Protein AF-A0AB73QHM1-F1 (afdb_monomer_lite)

pLDDT: mean 88.48, std 9.61, range [41.91, 98.06]

Organism: Limosilactobacillus reuteri (NCBI:txid1598)

Foldseek 3Di:
DVCVVVLVVCLVPDDLVVLVVVLVVLLVQQAVCVQPDPDHPDPPLLPDPSNVSSVVSVVSSCVPPPPDQDALVVLVVLLVVLVVVLVVSCVPDVSSPRCSHSSNVSNVVSVVSNVVNDDDPDDPVVVVLVVLVVQLVVQCVPPVSVCCLCCPVLVLVVCVPPPCNVVSVVVSVVVSSVVSVVVVVVCCVPPVVPPVVVVVVVVVVVVVVD

Structure (mmCIF, N/CA/C/O backbone):
data_AF-A0AB73QHM1-F1
#
_entry.id   AF-A0AB73QHM1-F1
#
loop_
_atom_site.group_PDB
_atom_site.id
_atom_site.type_symbol
_atom_site.label_atom_id
_atom_site.label_alt_id
_atom_site.label_comp_id
_atom_site.label_asym_id
_atom_site.label_entity_id
_atom_site.label_seq_id
_atom_site.pdbx_PDB_ins_code
_atom_site.Cartn_x
_atom_site.Cartn_y
_atom_site.Cartn_z
_atom_site.occupancy
_atom_site.B_iso_or_equiv
_atom_site.auth_seq_id
_atom_site.auth_comp_id
_atom_site.auth_asym_id
_atom_site.auth_atom_id
_atom_site.pdbx_PDB_model_num
ATOM 1 N N . TYR A 1 1 ? -5.867 -16.405 3.028 1.00 60.16 1 TYR A N 1
ATOM 2 C CA . TYR A 1 1 ? -7.285 -16.801 3.175 1.00 60.16 1 TYR A CA 1
ATOM 3 C C . TYR A 1 1 ? -7.563 -17.627 4.426 1.00 60.16 1 TYR A C 1
ATOM 5 O O . TYR A 1 1 ? -8.543 -17.337 5.092 1.00 60.16 1 TYR A O 1
ATOM 13 N N . LEU A 1 2 ? -6.703 -18.582 4.799 1.00 84.38 2 LEU A N 1
ATOM 14 C CA . LEU A 1 2 ? -6.941 -19.488 5.937 1.00 84.38 2 LEU A CA 1
ATOM 15 C C . LEU A 1 2 ? -7.157 -18.785 7.291 1.00 84.38 2 LEU A C 1
ATOM 17 O O . LEU A 1 2 ? -8.017 -19.193 8.060 1.00 84.38 2 LEU A O 1
ATOM 21 N N . LEU A 1 3 ? -6.422 -17.702 7.566 1.00 88.50 3 LEU A N 1
ATOM 22 C CA . LEU A 1 3 ? -6.530 -16.968 8.836 1.00 88.50 3 LEU A CA 1
ATOM 23 C C . LEU A 1 3 ? -7.719 -15.994 8.893 1.00 88.50 3 LEU A C 1
ATOM 25 O O . LEU A 1 3 ? -8.130 -15.584 9.976 1.00 88.50 3 LEU A O 1
ATOM 29 N N . ILE A 1 4 ? -8.284 -15.617 7.742 1.00 90.94 4 ILE A N 1
ATOM 30 C CA . ILE A 1 4 ? -9.294 -14.550 7.644 1.00 90.94 4 ILE A CA 1
ATOM 31 C C . ILE A 1 4 ? -10.558 -14.859 8.469 1.00 90.94 4 ILE A C 1
ATOM 33 O O . ILE A 1 4 ? -11.014 -13.957 9.176 1.00 90.94 4 ILE A O 1
ATOM 37 N N . PRO A 1 5 ? -11.125 -16.086 8.452 1.00 92.62 5 PRO A N 1
ATOM 38 C CA . PRO A 1 5 ? -12.297 -16.412 9.265 1.00 92.62 5 PRO A CA 1
ATOM 39 C C . PRO A 1 5 ? -12.059 -16.190 10.763 1.00 92.62 5 PRO A C 1
ATOM 41 O O . PRO A 1 5 ? -12.883 -15.568 11.429 1.00 92.62 5 PRO A O 1
ATOM 44 N N . TYR A 1 6 ? -10.904 -16.618 11.277 1.00 93.31 6 TYR A N 1
ATOM 45 C CA . TYR A 1 6 ? -10.545 -16.474 12.690 1.00 93.31 6 TYR A CA 1
ATOM 46 C C . TYR A 1 6 ? -10.340 -15.010 13.080 1.00 93.31 6 TYR A C 1
ATOM 48 O O . TYR A 1 6 ? -10.885 -14.549 14.084 1.00 93.31 6 TYR A O 1
ATOM 56 N N . ILE A 1 7 ? -9.621 -14.252 12.246 1.00 94.56 7 ILE A N 1
ATOM 57 C CA . ILE A 1 7 ? -9.411 -12.817 12.462 1.00 94.56 7 ILE A CA 1
ATOM 58 C C . ILE A 1 7 ? -10.760 -12.082 12.477 1.00 94.56 7 ILE A C 1
ATOM 60 O O . ILE A 1 7 ? -10.999 -11.241 13.342 1.00 94.56 7 ILE A O 1
ATOM 64 N N . ASN A 1 8 ? -11.684 -12.435 11.580 1.00 95.38 8 ASN A N 1
ATOM 65 C CA . ASN A 1 8 ? -13.016 -11.831 11.533 1.00 95.38 8 ASN A CA 1
ATOM 66 C C . ASN A 1 8 ? -13.858 -12.124 12.778 1.00 95.38 8 ASN A C 1
ATOM 68 O O . ASN A 1 8 ? -14.601 -11.245 13.221 1.00 95.38 8 ASN A O 1
ATOM 72 N N . THR A 1 9 ? -13.732 -13.314 13.366 1.00 94.44 9 THR A N 1
ATOM 73 C CA . THR A 1 9 ? -14.376 -13.634 14.647 1.00 94.44 9 THR A CA 1
ATOM 74 C C . THR A 1 9 ? -13.876 -12.706 15.753 1.00 94.44 9 THR A C 1
ATOM 76 O O . THR A 1 9 ? -14.687 -12.097 16.453 1.00 94.44 9 THR A O 1
ATOM 79 N N . VAL A 1 10 ? -12.556 -12.503 15.853 1.00 94.38 10 VAL A N 1
ATOM 80 C CA . VAL A 1 10 ? -11.957 -11.576 16.830 1.00 94.38 10 VAL A CA 1
ATOM 81 C C . VAL A 1 10 ? -12.425 -10.142 16.582 1.00 94.38 10 VAL A C 1
ATOM 83 O O . VAL A 1 10 ? -12.922 -9.489 17.499 1.00 94.38 10 VAL A O 1
ATOM 86 N N . ILE A 1 11 ? -12.346 -9.662 15.336 1.00 95.31 11 ILE A N 1
ATOM 87 C CA . ILE A 1 11 ? -12.786 -8.313 14.943 1.00 95.31 11 ILE A CA 1
ATOM 88 C C . ILE A 1 11 ? -14.250 -8.075 15.308 1.00 95.31 11 ILE A C 1
ATOM 90 O O . ILE A 1 11 ? -14.608 -6.956 15.677 1.00 95.31 11 ILE A O 1
ATOM 94 N N . ARG A 1 12 ? -15.118 -9.087 15.203 1.00 94.00 12 ARG A N 1
ATOM 95 C CA . ARG A 1 12 ? -16.546 -8.946 15.507 1.00 94.00 12 ARG A CA 1
ATOM 96 C C . ARG A 1 12 ? -16.774 -8.651 16.989 1.00 94.00 12 ARG A C 1
ATOM 98 O O . ARG A 1 12 ? -17.489 -7.699 17.296 1.00 94.00 12 ARG A O 1
ATOM 105 N N . VAL A 1 13 ? -16.127 -9.415 17.868 1.00 95.44 13 VAL A N 1
ATOM 106 C CA . VAL A 1 13 ? -16.379 -9.407 19.320 1.00 95.44 13 VAL A CA 1
ATOM 107 C C . VAL A 1 13 ? -15.539 -8.362 20.066 1.00 95.44 13 VAL A C 1
ATOM 109 O O . VAL A 1 13 ? -15.962 -7.854 21.101 1.00 95.44 13 VAL A O 1
ATOM 112 N N . ILE A 1 14 ? -14.363 -7.993 19.549 1.00 96.12 14 ILE A N 1
ATOM 113 C CA . ILE A 1 14 ? -13.455 -7.070 20.239 1.00 96.12 14 ILE A CA 1
ATOM 114 C C . ILE A 1 14 ? -14.071 -5.667 20.420 1.00 96.12 14 ILE A C 1
ATOM 116 O O . ILE A 1 14 ? -14.639 -5.069 19.494 1.00 96.12 14 ILE A O 1
ATOM 120 N N . SER A 1 15 ? -13.924 -5.121 21.631 1.00 96.06 15 SER A N 1
ATOM 121 C CA . SER A 1 15 ? -14.340 -3.756 21.966 1.00 96.06 15 SER A CA 1
ATOM 122 C C . SER A 1 15 ? -13.414 -2.718 21.323 1.00 96.06 15 SER A C 1
ATOM 124 O O . SER A 1 15 ? -12.234 -2.983 21.092 1.00 96.06 15 SER A O 1
ATOM 126 N N . LYS A 1 16 ? -13.914 -1.497 21.081 1.00 94.75 16 LYS A N 1
ATOM 127 C CA . LYS A 1 16 ? -13.120 -0.414 20.467 1.00 94.75 16 LYS A CA 1
ATOM 128 C C . LYS A 1 16 ? -11.814 -0.140 21.224 1.00 94.75 16 LYS A C 1
ATOM 130 O O . LYS A 1 16 ? -10.760 -0.066 20.603 1.00 94.75 16 LYS A O 1
ATOM 135 N N . LYS A 1 17 ? -11.876 -0.045 22.560 1.00 95.88 17 LYS A N 1
ATOM 136 C CA . LYS A 1 17 ? -10.703 0.215 23.416 1.00 95.88 17 LYS A CA 1
ATOM 137 C C . LYS A 1 17 ? -9.660 -0.904 23.313 1.00 95.88 17 LYS A C 1
ATOM 139 O O . LYS A 1 17 ? -8.475 -0.619 23.186 1.00 95.88 17 LYS A O 1
ATOM 144 N N . ASN A 1 18 ? -10.088 -2.168 23.336 1.00 96.69 18 ASN A N 1
ATOM 145 C CA . ASN A 1 18 ? -9.165 -3.302 23.233 1.00 96.69 18 ASN A CA 1
ATOM 146 C C . ASN A 1 18 ? -8.578 -3.427 21.824 1.00 96.69 18 ASN A C 1
ATOM 148 O O . ASN A 1 18 ? -7.399 -3.733 21.687 1.00 96.69 18 ASN A O 1
ATOM 152 N N . TYR A 1 19 ? -9.359 -3.111 20.788 1.00 97.25 19 TYR A N 1
ATOM 153 C CA . TYR A 1 19 ? -8.858 -3.045 19.418 1.00 97.25 19 TYR A CA 1
ATOM 154 C C . TYR A 1 19 ? -7.774 -1.963 19.294 1.00 97.25 19 TYR A C 1
ATOM 156 O O . TYR A 1 19 ? -6.688 -2.236 18.797 1.00 97.25 19 TYR A O 1
ATOM 164 N N . GLN A 1 20 ? -8.007 -0.756 19.815 1.00 96.44 20 GLN A N 1
ATOM 165 C CA . GLN A 1 20 ? -6.993 0.306 19.802 1.00 96.44 20 GLN A CA 1
ATOM 166 C C . GLN A 1 20 ? -5.695 -0.127 20.494 1.00 96.44 20 GLN A C 1
ATOM 168 O O . GLN A 1 20 ? -4.624 0.085 19.937 1.00 96.44 20 GLN A O 1
ATOM 173 N N . LYS A 1 21 ? -5.777 -0.794 21.655 1.00 97.12 21 LYS A N 1
ATOM 174 C CA . LYS A 1 21 ? -4.595 -1.358 22.331 1.00 97.12 21 LYS A CA 1
ATOM 175 C C . LYS A 1 21 ? -3.865 -2.378 21.455 1.00 97.12 21 LYS A C 1
ATOM 177 O O . LYS A 1 21 ? -2.650 -2.288 21.324 1.00 97.12 21 LYS A O 1
ATOM 182 N N . LEU A 1 22 ? -4.597 -3.301 20.828 1.00 96.88 22 LEU A N 1
ATOM 183 C CA . LEU A 1 22 ? -4.030 -4.283 19.901 1.00 96.88 22 LEU A CA 1
ATOM 184 C C . LEU A 1 22 ? -3.288 -3.601 18.742 1.00 96.88 22 LEU A C 1
ATOM 186 O O . LEU A 1 22 ? -2.164 -3.984 18.433 1.00 96.88 22 LEU A O 1
ATOM 190 N N . LEU A 1 23 ? -3.887 -2.574 18.129 1.00 97.19 23 LEU A N 1
ATOM 191 C CA . LEU A 1 23 ? -3.251 -1.823 17.046 1.00 97.19 23 LEU A CA 1
ATOM 192 C C . LEU A 1 23 ? -2.028 -1.045 17.516 1.00 97.19 23 LEU A C 1
ATOM 194 O O . LEU A 1 23 ? -1.032 -1.049 16.812 1.00 97.19 23 LEU A O 1
ATOM 198 N N . ILE A 1 24 ? -2.075 -0.406 18.686 1.00 97.06 24 ILE A N 1
ATOM 199 C CA . ILE A 1 24 ? -0.921 0.316 19.239 1.00 97.06 24 ILE A CA 1
ATOM 200 C C . ILE A 1 24 ? 0.252 -0.645 19.438 1.00 97.06 24 ILE A C 1
ATOM 202 O O . ILE A 1 24 ? 1.360 -0.344 19.004 1.00 97.06 24 ILE A O 1
ATOM 206 N N . ILE A 1 25 ? 0.002 -1.817 20.029 1.00 96.00 25 ILE A N 1
ATOM 207 C CA . ILE A 1 25 ? 1.025 -2.852 20.225 1.00 96.00 25 ILE A CA 1
ATOM 208 C C . ILE A 1 25 ? 1.574 -3.315 18.869 1.00 96.00 25 ILE A C 1
ATOM 210 O O . ILE A 1 25 ? 2.786 -3.331 18.671 1.00 96.00 25 ILE A O 1
ATOM 214 N N . ALA A 1 26 ? 0.698 -3.639 17.914 1.00 95.19 26 ALA A N 1
ATOM 215 C CA . ALA A 1 26 ? 1.114 -4.098 16.592 1.00 95.19 26 ALA A CA 1
ATOM 216 C C . ALA A 1 26 ? 1.919 -3.031 15.829 1.00 95.19 26 ALA A C 1
ATOM 218 O O . ALA A 1 26 ? 2.977 -3.330 15.285 1.00 95.19 26 ALA A O 1
ATOM 219 N N . ILE A 1 27 ? 1.457 -1.779 15.824 1.00 96.06 27 ILE A N 1
ATOM 220 C CA . ILE A 1 27 ? 2.136 -0.662 15.159 1.00 96.06 27 ILE A CA 1
ATOM 221 C C . ILE A 1 27 ? 3.502 -0.408 15.797 1.00 96.06 27 ILE A C 1
ATOM 223 O O . ILE A 1 27 ? 4.484 -0.198 15.087 1.00 96.06 27 ILE A O 1
ATOM 227 N N . PHE A 1 28 ? 3.583 -0.475 17.125 1.00 94.50 28 PHE A N 1
ATOM 228 C CA . PHE A 1 28 ? 4.839 -0.298 17.837 1.00 94.50 28 PHE A CA 1
ATOM 229 C C . PHE A 1 28 ? 5.868 -1.363 17.444 1.00 94.50 28 PHE A C 1
ATOM 231 O O . PHE A 1 28 ? 6.939 -1.020 16.952 1.00 94.50 28 PHE A O 1
ATOM 238 N N . PHE A 1 29 ? 5.535 -2.647 17.591 1.00 92.56 29 PHE A N 1
ATOM 239 C CA . PHE A 1 29 ? 6.493 -3.730 17.355 1.00 92.56 29 PHE A CA 1
ATOM 240 C C . PHE A 1 29 ? 6.784 -4.002 15.880 1.00 92.56 29 PHE A C 1
ATOM 242 O O . PHE A 1 29 ? 7.892 -4.424 15.562 1.00 92.56 29 PHE A O 1
ATOM 249 N N . PHE A 1 30 ? 5.823 -3.792 14.979 1.00 92.44 30 PHE A N 1
ATOM 250 C CA . PHE A 1 30 ? 5.980 -4.162 13.570 1.00 92.44 30 PHE A CA 1
ATOM 251 C C . PHE A 1 30 ? 6.234 -2.985 12.635 1.00 92.44 30 PHE A C 1
ATOM 253 O O . PHE A 1 30 ? 6.576 -3.240 11.488 1.00 92.44 30 PHE A O 1
ATOM 260 N N . TYR A 1 31 ? 6.117 -1.733 13.097 1.00 93.56 31 TYR A N 1
ATOM 261 C CA . TYR A 1 31 ? 6.420 -0.566 12.261 1.00 93.56 31 TYR A CA 1
ATOM 262 C C . TYR A 1 31 ? 7.339 0.452 12.928 1.00 93.56 31 TYR A C 1
ATOM 264 O O . TYR A 1 31 ? 8.361 0.809 12.355 1.00 93.56 31 TYR A O 1
ATOM 272 N N . ILE A 1 32 ? 7.040 0.903 14.149 1.00 92.81 32 ILE A N 1
ATOM 273 C CA . ILE A 1 32 ? 7.898 1.885 14.835 1.00 92.81 32 ILE A CA 1
ATOM 274 C C . ILE A 1 32 ? 9.259 1.261 15.149 1.00 92.81 32 ILE A C 1
ATOM 276 O O . ILE A 1 32 ? 10.290 1.838 14.810 1.00 92.81 32 ILE A O 1
ATOM 280 N N . TRP A 1 33 ? 9.267 0.063 15.738 1.00 91.19 33 TRP A N 1
ATOM 281 C CA . TRP A 1 33 ? 10.501 -0.621 16.108 1.00 91.19 33 TRP A CA 1
ATOM 282 C C . TRP A 1 33 ? 11.406 -0.890 14.890 1.00 91.19 33 TRP A C 1
ATOM 284 O O . TRP A 1 33 ? 12.545 -0.430 14.906 1.00 91.19 33 TRP A O 1
ATOM 294 N N . PRO A 1 34 ? 10.931 -1.503 13.783 1.00 89.56 34 PRO A N 1
ATOM 295 C CA . PRO A 1 34 ? 11.774 -1.728 12.607 1.00 89.56 34 PRO A CA 1
ATOM 296 C C . PRO A 1 34 ? 12.193 -0.450 11.865 1.00 89.56 34 PRO A C 1
ATOM 298 O O . PRO A 1 34 ? 13.166 -0.489 11.120 1.00 89.56 34 PRO A O 1
ATOM 301 N N . THR A 1 35 ? 11.483 0.674 12.044 1.00 90.44 35 THR A N 1
ATOM 302 C CA . THR A 1 35 ? 11.862 1.947 11.400 1.00 90.44 35 THR A CA 1
ATOM 303 C C . THR A 1 35 ? 13.092 2.571 12.054 1.00 90.44 35 THR A C 1
ATOM 305 O O . THR A 1 35 ? 13.956 3.093 11.355 1.00 90.44 35 THR A O 1
ATOM 308 N N . PHE A 1 36 ? 13.155 2.570 13.388 1.00 88.75 36 PHE A N 1
ATOM 309 C CA . PHE A 1 36 ? 14.170 3.327 14.132 1.00 88.75 36 PHE A CA 1
ATOM 310 C C . PHE A 1 36 ? 15.296 2.463 14.702 1.00 88.75 36 PHE A C 1
ATOM 312 O O . PHE A 1 36 ? 16.345 2.998 15.056 1.00 88.75 36 PHE A O 1
ATOM 319 N N . TYR A 1 37 ? 15.099 1.146 14.796 1.00 83.25 37 TYR A N 1
ATOM 320 C CA . TYR A 1 37 ? 16.065 0.225 15.387 1.00 83.25 37 TYR A CA 1
ATOM 321 C C . TYR A 1 37 ? 16.567 -0.787 14.356 1.00 83.25 37 TYR A C 1
ATOM 323 O O . TYR A 1 37 ? 15.819 -1.285 13.519 1.00 83.25 37 TYR A O 1
ATOM 331 N N . THR A 1 38 ? 17.855 -1.121 14.441 1.00 68.44 38 THR A N 1
ATOM 332 C CA . THR A 1 38 ? 18.534 -2.043 13.515 1.00 68.44 38 THR A CA 1
ATOM 333 C C . THR A 1 38 ? 18.155 -3.509 13.736 1.00 68.44 38 THR A C 1
ATOM 335 O O . THR A 1 38 ? 18.272 -4.321 12.821 1.00 68.44 38 THR A O 1
ATOM 338 N N . SER A 1 39 ? 17.659 -3.865 14.925 1.00 67.44 39 SER A N 1
ATOM 339 C CA . SER A 1 39 ? 17.123 -5.193 15.226 1.00 67.44 39 SER A CA 1
ATOM 340 C C . SER A 1 39 ? 15.653 -5.281 14.817 1.00 67.44 39 SER A C 1
ATOM 342 O O . SER A 1 39 ? 14.738 -4.980 15.585 1.00 67.44 39 SER A O 1
ATOM 344 N N . THR A 1 40 ? 15.410 -5.702 13.578 1.00 70.75 40 THR A N 1
ATOM 345 C CA . THR A 1 40 ? 14.046 -5.858 13.070 1.00 70.75 40 THR A CA 1
ATOM 346 C C . THR A 1 40 ? 13.353 -7.052 13.719 1.00 70.75 40 THR A C 1
ATOM 348 O O . THR A 1 40 ? 13.891 -8.158 13.742 1.00 70.75 40 THR A O 1
ATOM 351 N N . THR A 1 41 ? 12.111 -6.856 14.149 1.00 70.06 41 THR A N 1
ATOM 352 C CA . THR A 1 41 ? 11.222 -7.895 14.698 1.00 70.06 41 THR A CA 1
ATOM 353 C C . THR A 1 41 ? 10.956 -9.030 13.702 1.00 70.06 41 THR A C 1
ATOM 355 O O . THR A 1 41 ? 10.638 -10.154 14.083 1.00 70.06 41 THR A O 1
ATOM 358 N N . SER A 1 42 ? 11.068 -8.743 12.404 1.00 73.00 42 SER A N 1
ATOM 359 C CA . SER A 1 42 ? 11.000 -9.713 11.311 1.00 73.00 42 SER A CA 1
ATOM 360 C C . SER A 1 42 ? 11.937 -9.251 10.199 1.00 73.00 42 SER A C 1
ATOM 362 O O . SER A 1 42 ? 11.813 -8.125 9.719 1.00 73.00 42 SER A O 1
ATOM 364 N N . ASN A 1 43 ? 12.888 -10.104 9.812 1.00 80.31 43 ASN A N 1
ATOM 365 C CA . ASN A 1 43 ? 13.883 -9.789 8.784 1.00 80.31 43 ASN A CA 1
ATOM 366 C C . ASN A 1 43 ? 13.343 -10.093 7.375 1.00 80.31 43 ASN A C 1
ATOM 368 O O . ASN A 1 43 ? 13.902 -10.895 6.632 1.00 80.31 43 ASN A O 1
ATOM 372 N N . ASP A 1 44 ? 12.184 -9.522 7.055 1.00 87.25 44 ASP A N 1
ATOM 373 C CA . ASP A 1 44 ? 11.467 -9.740 5.797 1.00 87.25 44 ASP A CA 1
ATOM 374 C C . ASP A 1 44 ? 11.082 -8.427 5.104 1.00 87.25 44 ASP A C 1
ATOM 376 O O . ASP A 1 44 ? 10.271 -8.452 4.186 1.00 87.25 44 ASP A O 1
ATOM 380 N N . ALA A 1 45 ? 11.595 -7.280 5.570 1.00 87.00 45 ALA A N 1
ATOM 381 C CA . ALA A 1 45 ? 11.253 -5.936 5.084 1.00 87.00 45 ALA A CA 1
ATOM 382 C C . ALA A 1 45 ? 9.734 -5.631 5.025 1.00 87.00 45 ALA A C 1
ATOM 384 O O . ALA A 1 45 ? 9.302 -4.722 4.312 1.00 87.00 45 ALA A O 1
ATOM 385 N N . GLY A 1 46 ? 8.909 -6.373 5.773 1.00 87.88 46 GLY A N 1
ATOM 386 C CA . GLY A 1 46 ? 7.452 -6.275 5.759 1.00 87.88 46 GLY A CA 1
ATOM 387 C C . GLY A 1 46 ? 6.755 -7.091 4.661 1.00 87.88 46 GLY A C 1
ATOM 388 O O . GLY A 1 46 ? 5.566 -6.885 4.429 1.00 87.88 46 GLY A O 1
ATOM 389 N N . TYR A 1 47 ? 7.432 -8.025 3.991 1.00 86.94 47 TYR A N 1
ATOM 390 C CA . TYR A 1 47 ? 6.800 -8.916 3.005 1.00 86.94 47 TYR A CA 1
ATOM 391 C C . TYR A 1 47 ? 6.027 -10.090 3.630 1.00 86.94 47 TYR A C 1
ATOM 393 O O . TYR A 1 47 ? 5.278 -10.778 2.933 1.00 86.94 47 TYR A O 1
ATOM 401 N N . GLY A 1 48 ? 6.194 -10.353 4.927 1.00 89.50 48 GLY A N 1
ATOM 402 C CA . GLY A 1 48 ? 5.611 -11.517 5.580 1.00 89.50 48 GLY A CA 1
ATOM 403 C C . GLY A 1 48 ? 4.139 -11.390 5.955 1.00 89.50 48 GLY A C 1
ATOM 404 O O . GLY A 1 48 ? 3.507 -10.330 5.936 1.00 89.50 4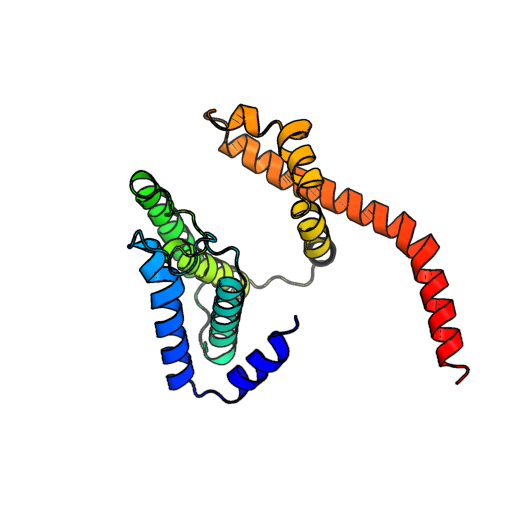8 GLY A O 1
ATOM 405 N N . ILE A 1 49 ? 3.592 -12.530 6.380 1.00 90.00 49 ILE A N 1
ATOM 406 C CA . ILE A 1 49 ? 2.189 -12.685 6.785 1.00 90.00 49 ILE A CA 1
ATOM 407 C C . ILE A 1 49 ? 1.783 -11.737 7.918 1.00 90.00 49 ILE A C 1
ATOM 409 O O . ILE A 1 49 ? 0.634 -11.303 7.968 1.00 90.00 49 ILE A O 1
ATOM 413 N N . VAL A 1 50 ? 2.718 -11.386 8.804 1.00 91.12 50 VAL A N 1
ATOM 414 C CA . VAL A 1 50 ? 2.462 -10.488 9.934 1.00 91.12 50 VAL A CA 1
ATOM 415 C C . VAL A 1 50 ? 2.036 -9.109 9.437 1.00 91.12 50 VAL A C 1
ATOM 417 O O . VAL A 1 50 ? 1.007 -8.603 9.883 1.00 91.12 50 VAL A O 1
ATOM 420 N N . ASN A 1 51 ? 2.743 -8.548 8.449 1.00 92.38 51 ASN A N 1
ATOM 421 C CA . ASN A 1 51 ? 2.385 -7.261 7.856 1.00 92.38 51 ASN A CA 1
ATOM 422 C C . ASN A 1 51 ? 0.991 -7.320 7.212 1.00 92.38 51 ASN A C 1
ATOM 424 O O . ASN A 1 51 ? 0.160 -6.448 7.451 1.00 92.38 51 ASN A O 1
ATOM 428 N N . PHE A 1 52 ? 0.671 -8.394 6.481 1.00 91.88 52 PHE A N 1
ATOM 429 C CA . PHE A 1 52 ? -0.669 -8.576 5.906 1.00 91.88 52 PHE A CA 1
ATOM 430 C C . PHE A 1 52 ? -1.775 -8.648 6.968 1.00 91.88 52 PHE A C 1
ATOM 432 O O . PHE A 1 52 ? -2.851 -8.079 6.771 1.00 91.88 52 PHE A O 1
ATOM 439 N N . VAL A 1 53 ? -1.527 -9.313 8.101 1.00 94.31 53 VAL A N 1
ATOM 440 C CA . VAL A 1 53 ? -2.472 -9.348 9.228 1.00 94.31 53 VAL A CA 1
ATOM 441 C C . VAL A 1 53 ? -2.627 -7.957 9.848 1.00 94.31 53 VAL A C 1
ATOM 443 O O . VAL A 1 53 ? -3.757 -7.528 10.079 1.00 94.31 53 VAL A O 1
ATOM 446 N N . CYS A 1 54 ? -1.533 -7.222 10.065 1.00 95.06 54 CYS A N 1
ATOM 447 C CA . CYS A 1 54 ? -1.572 -5.848 10.569 1.00 95.06 54 CYS A CA 1
ATOM 448 C C . CYS A 1 54 ? -2.367 -4.920 9.643 1.00 95.06 54 CYS A C 1
ATOM 450 O O . CYS A 1 54 ? -3.288 -4.246 10.105 1.00 95.06 54 CYS A O 1
ATOM 452 N N . LEU A 1 55 ? -2.085 -4.938 8.338 1.00 95.12 55 LEU A N 1
ATOM 453 C CA . LEU A 1 55 ? -2.807 -4.150 7.336 1.00 95.12 55 LEU A CA 1
ATOM 454 C C . LEU A 1 55 ? -4.301 -4.492 7.314 1.00 95.12 55 LEU A C 1
ATOM 456 O O . LEU A 1 55 ? -5.143 -3.592 7.278 1.00 95.12 55 LEU A O 1
ATOM 460 N N . TYR A 1 56 ? -4.647 -5.780 7.409 1.00 95.31 56 TYR A N 1
ATOM 461 C CA . TYR A 1 56 ? -6.040 -6.215 7.494 1.00 95.31 56 TYR A CA 1
ATOM 462 C C . TYR A 1 56 ? -6.734 -5.678 8.753 1.00 95.31 56 TYR A C 1
ATOM 464 O O . TYR A 1 56 ? -7.852 -5.166 8.675 1.00 95.31 56 TYR A O 1
ATOM 472 N N . LEU A 1 57 ? -6.069 -5.745 9.911 1.00 96.31 57 LEU A N 1
ATOM 473 C CA . LEU A 1 57 ? -6.590 -5.211 11.170 1.00 96.31 57 LEU A CA 1
ATOM 474 C C . LEU A 1 57 ? -6.756 -3.687 11.123 1.00 96.31 57 LEU A C 1
ATOM 476 O O . LEU A 1 57 ? -7.751 -3.182 11.642 1.00 96.31 57 LEU A O 1
ATOM 480 N N . ILE A 1 58 ? -5.832 -2.955 10.502 1.00 96.69 58 ILE A N 1
ATOM 481 C CA . ILE A 1 58 ? -5.931 -1.499 10.332 1.00 96.69 58 ILE A CA 1
ATOM 482 C C . ILE A 1 58 ? -7.127 -1.157 9.438 1.00 96.69 58 ILE A C 1
ATOM 484 O O . ILE A 1 58 ? -8.005 -0.401 9.854 1.00 96.69 58 ILE A O 1
ATOM 488 N N . GLY A 1 59 ? -7.228 -1.769 8.255 1.00 95.19 59 GLY A N 1
ATOM 489 C CA . GLY A 1 59 ? -8.345 -1.536 7.335 1.00 95.19 59 GLY A CA 1
ATOM 490 C C . GLY A 1 59 ? -9.705 -1.897 7.943 1.00 95.19 59 GLY A C 1
ATOM 491 O O . GLY A 1 59 ? -10.679 -1.155 7.799 1.00 95.19 59 GLY A O 1
ATOM 492 N N . ALA A 1 60 ? -9.781 -3.001 8.690 1.00 95.00 60 ALA A N 1
ATOM 493 C CA . ALA A 1 60 ? -11.000 -3.394 9.389 1.00 95.00 60 ALA A CA 1
ATOM 494 C C . ALA A 1 60 ? -11.370 -2.433 10.531 1.00 95.00 60 ALA A C 1
ATOM 496 O O . ALA A 1 60 ? -12.554 -2.159 10.731 1.00 95.00 60 ALA A O 1
ATOM 497 N N . TYR A 1 61 ? -10.387 -1.887 11.254 1.00 95.56 61 TYR A N 1
ATOM 498 C CA . TYR A 1 61 ? -10.622 -0.878 12.287 1.00 95.56 61 TYR A CA 1
ATOM 499 C C . TYR A 1 61 ? -11.178 0.418 11.693 1.00 95.56 61 TYR A C 1
ATOM 501 O O . TYR A 1 61 ? -12.181 0.931 12.195 1.00 95.56 61 TYR A O 1
ATOM 509 N N . ILE A 1 62 ? -10.565 0.898 10.606 1.00 93.81 62 ILE A N 1
ATOM 510 C CA . ILE A 1 62 ? -11.026 2.056 9.832 1.00 93.81 62 ILE A CA 1
ATOM 511 C C . ILE A 1 62 ? -12.492 1.842 9.438 1.00 93.81 62 ILE A C 1
ATOM 513 O O . ILE A 1 62 ? -13.365 2.597 9.857 1.00 93.81 62 ILE A O 1
ATOM 517 N N . ARG A 1 63 ? -12.802 0.724 8.770 1.00 91.88 63 ARG A N 1
ATOM 518 C CA . ARG A 1 63 ? -14.173 0.385 8.358 1.00 91.88 63 ARG A CA 1
ATOM 519 C C . ARG A 1 63 ? -15.169 0.304 9.522 1.00 91.88 63 ARG A C 1
ATOM 521 O O . ARG A 1 63 ? -16.326 0.675 9.347 1.00 91.88 63 ARG A O 1
ATOM 528 N N . LYS A 1 64 ? -14.768 -0.249 10.674 1.00 92.00 64 LYS A N 1
ATOM 529 C CA . LYS A 1 64 ? -15.677 -0.526 11.803 1.00 92.00 64 LYS A CA 1
ATOM 530 C C . LYS A 1 64 ? -15.941 0.703 12.676 1.00 92.00 64 LYS A C 1
ATOM 532 O O . LYS A 1 64 ? -17.037 0.819 13.216 1.00 92.00 64 LYS A O 1
ATOM 537 N N . PHE A 1 65 ? -14.954 1.580 12.869 1.00 91.31 65 PHE A N 1
ATOM 538 C CA . PHE A 1 65 ? -15.022 2.634 13.892 1.00 91.31 65 PHE A CA 1
ATOM 539 C C . PHE A 1 65 ? -14.824 4.062 13.383 1.00 91.31 65 PHE A C 1
ATOM 541 O O . PHE A 1 65 ? -15.048 4.994 14.162 1.00 91.31 65 PHE A O 1
ATOM 548 N N . GLN A 1 66 ? -14.399 4.261 12.136 1.00 84.25 66 GLN A N 1
ATOM 549 C CA . GLN A 1 66 ? -14.309 5.594 11.556 1.00 84.25 66 GLN A CA 1
ATOM 550 C C . GLN A 1 66 ? -15.706 6.062 11.138 1.00 84.25 66 GLN A C 1
ATOM 552 O O . GLN A 1 66 ? -16.350 5.474 10.274 1.00 84.25 66 GLN A O 1
ATOM 557 N N . THR A 1 67 ? -16.185 7.129 11.771 1.00 75.12 67 THR A N 1
ATOM 558 C CA . THR A 1 67 ? -17.511 7.702 11.500 1.00 75.12 67 THR A CA 1
ATOM 559 C C . THR A 1 67 ? -17.459 8.874 10.523 1.00 75.12 67 THR A C 1
ATOM 561 O O . THR A 1 67 ? -18.422 9.108 9.800 1.00 75.12 67 THR A O 1
ATOM 564 N N . ALA A 1 68 ? -16.339 9.599 10.473 1.00 80.19 68 ALA A N 1
ATOM 565 C CA . ALA A 1 68 ? -16.138 10.737 9.585 1.00 80.19 68 ALA A CA 1
ATOM 566 C C . ALA A 1 68 ? -15.080 10.412 8.527 1.00 80.19 68 ALA A C 1
ATOM 568 O O . ALA A 1 68 ? -13.955 10.034 8.860 1.00 80.19 68 ALA A O 1
ATOM 569 N N . LYS A 1 69 ? -15.436 10.594 7.252 1.00 80.75 69 LYS A N 1
ATOM 570 C CA . LYS A 1 69 ? -14.480 10.480 6.149 1.00 80.75 69 LYS A CA 1
ATOM 571 C C . LYS A 1 69 ? -13.504 11.649 6.181 1.00 80.75 69 LYS A C 1
ATOM 573 O O . LYS A 1 69 ? -13.907 12.800 6.362 1.00 80.75 69 LYS A O 1
ATOM 578 N N . ILE A 1 70 ? -12.227 11.360 5.958 1.00 85.62 70 ILE A N 1
ATOM 579 C CA . ILE A 1 70 ? -11.212 12.397 5.788 1.00 85.62 70 ILE A CA 1
ATOM 580 C C . ILE A 1 70 ? -11.393 13.024 4.398 1.00 85.62 70 ILE A C 1
ATOM 582 O O . ILE A 1 70 ? -11.713 12.346 3.421 1.00 85.62 70 ILE A O 1
ATOM 586 N N . ALA A 1 71 ? -11.227 14.345 4.300 1.00 89.81 71 ALA A N 1
ATOM 587 C CA . ALA A 1 71 ? -11.301 15.036 3.018 1.00 89.81 71 ALA A CA 1
ATOM 588 C C . ALA A 1 71 ? -10.171 14.565 2.088 1.00 89.81 71 ALA A C 1
ATOM 590 O O . ALA A 1 71 ? -9.008 14.586 2.489 1.00 89.81 71 ALA A O 1
ATOM 591 N N . LYS A 1 72 ? -10.501 14.239 0.830 1.00 93.06 72 LYS A N 1
ATOM 592 C CA . LYS A 1 72 ? -9.556 13.695 -0.165 1.00 93.06 72 LYS A CA 1
ATOM 593 C C . LYS A 1 72 ? -8.228 14.454 -0.241 1.00 93.06 72 LYS A C 1
ATOM 595 O O . LYS A 1 72 ? -7.168 13.842 -0.245 1.00 93.06 72 LYS A O 1
ATOM 600 N N . TRP A 1 73 ? -8.272 15.788 -0.238 1.00 94.38 73 TRP A N 1
ATOM 601 C CA . TRP A 1 73 ? -7.063 16.606 -0.338 1.00 94.38 73 TRP A CA 1
ATOM 602 C C . TRP A 1 73 ? -6.165 16.446 0.895 1.00 94.38 73 TRP A C 1
ATOM 604 O O . TRP A 1 73 ? -4.954 16.358 0.744 1.00 94.38 73 TRP A O 1
ATOM 614 N N . LYS A 1 74 ? -6.748 16.340 2.100 1.00 94.69 74 LYS A N 1
ATOM 615 C CA . LYS A 1 74 ? -5.992 16.143 3.344 1.00 94.69 74 LYS A CA 1
ATOM 616 C C . LYS A 1 74 ? -5.289 14.792 3.322 1.00 94.69 74 LYS A C 1
ATOM 618 O O . LYS A 1 74 ? -4.096 14.737 3.589 1.00 94.69 74 LYS A O 1
ATOM 623 N N . SER A 1 75 ? -6.006 13.731 2.950 1.00 94.88 75 SER A N 1
ATOM 624 C CA . SER A 1 75 ? -5.432 12.389 2.812 1.00 94.88 75 SER A CA 1
ATOM 625 C C . SER A 1 75 ? -4.299 12.366 1.781 1.00 94.88 75 SER A C 1
ATOM 627 O O . SER A 1 75 ? -3.227 11.832 2.049 1.00 94.88 75 SER A O 1
ATOM 629 N N . PHE A 1 76 ? -4.488 13.027 0.635 1.00 96.38 76 PHE A N 1
ATOM 630 C CA . PHE A 1 76 ? -3.452 13.137 -0.391 1.00 96.38 76 PHE A CA 1
ATOM 631 C C . PHE A 1 76 ? -2.228 13.937 0.084 1.00 96.38 76 PHE A C 1
ATOM 633 O O . PHE A 1 76 ? -1.097 13.508 -0.121 1.00 96.38 76 PHE A O 1
ATOM 640 N N . CYS A 1 77 ? -2.426 15.060 0.781 1.00 97.25 77 CYS A N 1
ATOM 641 C CA . CYS A 1 77 ? -1.327 15.834 1.357 1.00 97.25 77 CYS A CA 1
ATOM 642 C C . CYS A 1 77 ? -0.542 15.036 2.400 1.00 97.25 77 CYS A C 1
ATOM 644 O O . CYS A 1 77 ? 0.684 15.067 2.374 1.00 97.25 77 CYS A O 1
ATOM 646 N N . VAL A 1 78 ? -1.218 14.286 3.276 1.00 97.19 78 VAL A N 1
ATOM 647 C CA . VAL A 1 78 ? -0.546 13.400 4.241 1.00 97.19 78 VAL A CA 1
ATOM 648 C C . VAL A 1 78 ? 0.288 12.343 3.512 1.00 97.19 78 VAL A C 1
ATOM 650 O O . VAL A 1 78 ? 1.439 12.130 3.883 1.00 97.19 78 VAL A O 1
ATOM 653 N N . TYR A 1 79 ? -0.243 11.735 2.447 1.00 97.56 79 TYR A N 1
ATOM 654 C CA . TYR A 1 79 ? 0.511 10.792 1.616 1.00 97.56 79 TY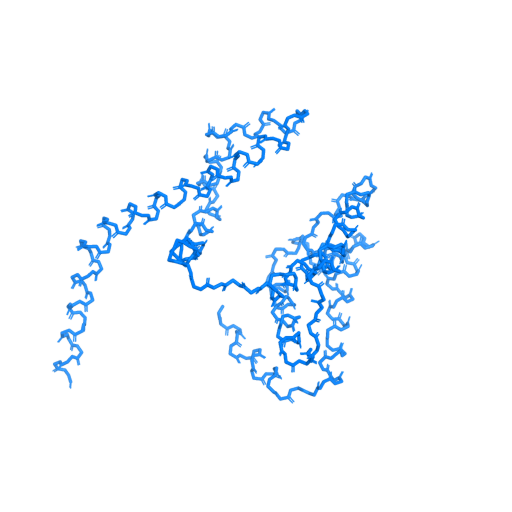R A CA 1
ATOM 655 C C . TYR A 1 79 ? 1.779 11.424 1.016 1.00 97.56 79 TYR A C 1
ATOM 657 O O . TYR A 1 79 ? 2.859 10.846 1.135 1.00 97.56 79 TYR A O 1
ATOM 665 N N . VAL A 1 80 ? 1.674 12.618 0.420 1.00 97.81 80 VAL A N 1
ATOM 666 C CA . VAL A 1 80 ? 2.823 13.325 -0.176 1.00 97.81 80 VAL A CA 1
ATOM 667 C C . VAL A 1 80 ? 3.867 13.676 0.885 1.00 97.81 80 VAL A C 1
ATOM 669 O O . VAL A 1 80 ? 5.052 13.429 0.676 1.00 97.81 80 VAL A O 1
ATOM 672 N N . VAL A 1 81 ? 3.438 14.189 2.042 1.00 98.06 81 VAL A N 1
ATOM 673 C CA . VAL A 1 81 ? 4.338 14.533 3.153 1.00 98.06 81 VAL A CA 1
ATOM 674 C C . VAL A 1 81 ? 5.071 13.295 3.667 1.00 98.06 81 VAL A C 1
ATOM 676 O O . VAL A 1 81 ? 6.291 1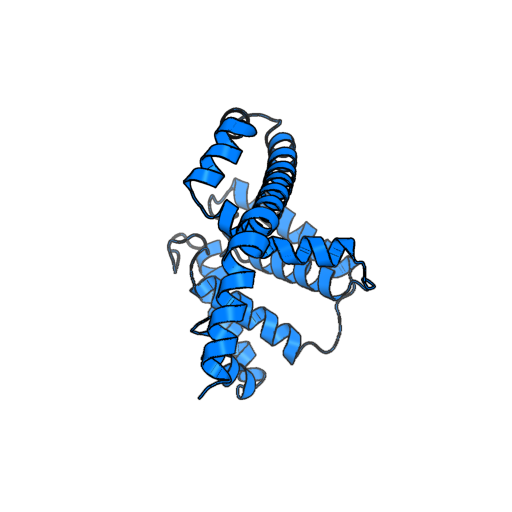3.325 3.791 1.00 98.06 81 VAL A O 1
ATOM 679 N N . LEU A 1 82 ? 4.366 12.189 3.918 1.00 97.62 82 LEU A N 1
ATOM 680 C CA . LEU A 1 82 ? 4.987 10.954 4.408 1.00 97.62 82 LEU A CA 1
ATOM 681 C C . LEU A 1 82 ? 5.896 10.296 3.363 1.00 97.62 82 LEU A C 1
ATOM 683 O O . LEU A 1 82 ? 6.930 9.738 3.725 1.00 97.62 82 LEU A O 1
ATOM 687 N N . SER A 1 83 ? 5.565 10.411 2.076 1.00 96.06 83 SER A N 1
ATOM 688 C CA . SER A 1 83 ? 6.439 9.962 0.984 1.00 96.06 83 SER A CA 1
ATOM 689 C C . SER A 1 83 ? 7.720 10.799 0.920 1.00 96.06 83 SER A C 1
ATOM 691 O O . SER A 1 83 ? 8.809 10.246 0.796 1.00 96.06 83 SER A O 1
ATOM 693 N N . GLY A 1 84 ? 7.613 12.122 1.089 1.00 95.94 84 GLY A N 1
ATOM 694 C CA . GLY A 1 84 ? 8.767 13.018 1.186 1.00 95.94 84 GLY A CA 1
ATOM 695 C C . GLY A 1 84 ? 9.633 12.734 2.415 1.00 95.94 84 GLY A C 1
ATOM 696 O O . GLY A 1 84 ? 10.853 12.669 2.301 1.00 95.94 84 GLY A O 1
ATOM 697 N N . ILE A 1 85 ? 9.014 12.479 3.573 1.00 95.88 85 ILE A N 1
ATOM 698 C CA . ILE A 1 85 ? 9.732 12.054 4.784 1.00 95.88 85 ILE A CA 1
ATOM 699 C C . ILE A 1 85 ? 10.456 10.732 4.533 1.00 95.88 85 ILE A C 1
ATOM 701 O O . ILE A 1 85 ? 11.624 10.623 4.877 1.00 95.88 85 ILE A O 1
ATOM 705 N N . THR A 1 86 ? 9.805 9.757 3.894 1.00 95.25 86 THR A N 1
ATOM 706 C CA . THR A 1 86 ? 10.425 8.468 3.542 1.00 95.25 86 THR A CA 1
ATOM 707 C C . THR A 1 86 ? 11.645 8.671 2.642 1.00 95.25 86 THR A C 1
ATOM 709 O O . THR A 1 86 ? 12.703 8.107 2.909 1.00 95.25 86 THR A O 1
ATOM 712 N N . MET A 1 87 ? 11.528 9.536 1.630 1.00 93.31 87 MET A N 1
ATOM 713 C CA . MET A 1 87 ? 12.632 9.883 0.735 1.00 93.31 87 MET A CA 1
ATOM 714 C C . MET A 1 87 ? 13.803 10.517 1.494 1.00 93.31 87 MET A C 1
ATOM 716 O O . MET A 1 87 ? 14.935 10.074 1.330 1.00 93.31 87 MET A O 1
ATOM 720 N N . VAL A 1 88 ? 13.558 11.507 2.358 1.00 94.62 88 VAL A N 1
ATOM 721 C CA . VAL A 1 88 ? 14.621 12.139 3.161 1.00 94.62 88 VAL A CA 1
ATOM 722 C C . VAL A 1 88 ? 15.230 11.144 4.152 1.00 94.62 88 VAL A C 1
ATOM 724 O O . VAL A 1 88 ? 16.449 11.065 4.270 1.00 94.62 88 VAL A O 1
ATOM 727 N N . PHE A 1 89 ? 14.403 10.348 4.831 1.00 92.69 89 PHE A N 1
ATOM 728 C CA . PHE A 1 89 ? 14.844 9.334 5.790 1.00 92.69 89 PHE A CA 1
ATOM 729 C C . PHE A 1 89 ? 15.724 8.271 5.119 1.00 92.69 89 PHE A C 1
ATOM 731 O O . PHE A 1 89 ? 16.699 7.814 5.711 1.00 92.69 89 PHE A O 1
ATOM 738 N N . SER A 1 90 ? 15.450 7.951 3.851 1.00 91.38 90 SER A N 1
ATOM 739 C CA . SER A 1 90 ? 16.244 6.998 3.074 1.00 91.38 90 SER A CA 1
ATOM 740 C C . SER A 1 90 ? 17.669 7.428 2.755 1.00 91.38 90 SER A C 1
ATOM 742 O O . SER A 1 90 ? 18.505 6.574 2.478 1.00 91.38 90 SER A O 1
ATOM 744 N N . LEU A 1 91 ? 17.967 8.728 2.831 1.00 91.19 91 LEU A N 1
ATOM 745 C CA . LEU A 1 91 ? 19.331 9.233 2.663 1.00 91.19 91 LEU A CA 1
ATOM 746 C C . LEU A 1 91 ? 20.232 8.838 3.842 1.00 91.19 91 LEU A C 1
ATOM 748 O O . LEU A 1 91 ? 21.452 8.858 3.713 1.00 91.19 91 LEU A O 1
ATOM 752 N N . TYR A 1 92 ? 19.627 8.491 4.982 1.00 89.75 92 TYR A N 1
ATOM 753 C CA . TYR A 1 92 ? 20.321 8.159 6.225 1.00 89.75 92 TYR A CA 1
ATOM 754 C C . TYR A 1 92 ? 20.128 6.698 6.650 1.00 89.75 92 TYR A C 1
ATOM 756 O O . TYR A 1 92 ? 20.993 6.145 7.323 1.00 89.75 92 TYR A O 1
ATOM 764 N N . PHE A 1 93 ? 19.009 6.070 6.272 1.00 87.50 93 PHE A N 1
ATOM 765 C CA . PHE A 1 93 ? 18.652 4.713 6.682 1.00 87.50 93 PHE A CA 1
ATOM 766 C C . PHE A 1 93 ? 18.232 3.865 5.478 1.00 87.50 93 PHE A C 1
ATOM 768 O O . PHE A 1 93 ? 17.206 4.133 4.854 1.00 87.50 93 PHE A O 1
ATOM 775 N N . GLU A 1 94 ? 18.962 2.781 5.203 1.00 81.06 94 GLU A N 1
ATOM 776 C CA . GLU A 1 94 ? 18.676 1.874 4.075 1.00 81.06 94 GLU A CA 1
ATOM 777 C C . GLU A 1 94 ? 17.254 1.283 4.132 1.00 81.06 94 GLU A C 1
ATOM 779 O O . GLU A 1 94 ? 16.579 1.138 3.115 1.00 81.06 94 GLU A O 1
ATOM 784 N N . ASN A 1 95 ? 16.756 1.023 5.344 1.00 83.44 95 ASN A N 1
ATOM 785 C CA . ASN A 1 95 ? 15.450 0.408 5.590 1.00 83.44 95 ASN A CA 1
ATOM 786 C C . ASN A 1 95 ? 14.259 1.373 5.479 1.00 83.44 95 ASN A C 1
ATOM 788 O O . ASN A 1 95 ? 13.119 0.958 5.691 1.00 83.44 95 ASN A O 1
ATOM 792 N N . ALA A 1 96 ? 14.486 2.650 5.160 1.00 87.50 96 ALA A N 1
ATOM 793 C CA . ALA A 1 96 ? 13.429 3.661 5.103 1.00 87.50 96 ALA A CA 1
ATOM 794 C C . ALA A 1 96 ? 12.272 3.277 4.167 1.00 87.50 96 ALA A C 1
ATOM 796 O O . ALA A 1 96 ? 11.113 3.569 4.472 1.00 87.50 96 ALA A O 1
ATOM 797 N N . TRP A 1 97 ? 12.596 2.603 3.059 1.00 88.06 97 TRP A N 1
ATOM 798 C CA . TRP A 1 97 ? 11.658 2.182 2.015 1.00 88.06 97 TRP A CA 1
ATOM 799 C C . TRP A 1 97 ? 10.917 0.877 2.319 1.00 88.06 97 TRP A C 1
ATOM 801 O O . TRP A 1 97 ? 10.038 0.487 1.550 1.00 88.06 97 TRP A O 1
ATOM 811 N N . ASN A 1 98 ? 11.266 0.180 3.402 1.00 91.81 98 ASN A N 1
ATOM 812 C CA . ASN A 1 98 ? 10.660 -1.108 3.710 1.00 91.81 98 ASN A CA 1
ATOM 813 C C . ASN A 1 98 ? 9.162 -0.954 4.017 1.00 91.81 98 ASN A C 1
ATOM 815 O O . ASN A 1 98 ? 8.710 0.050 4.567 1.00 91.81 98 ASN A O 1
ATOM 819 N N . TYR A 1 99 ? 8.374 -1.990 3.725 1.00 91.19 99 TYR A N 1
ATOM 820 C CA . TYR A 1 99 ? 6.921 -1.985 3.948 1.00 91.19 99 TYR A CA 1
ATOM 821 C C . TYR A 1 99 ? 6.553 -1.915 5.433 1.00 91.19 99 TYR A C 1
ATOM 823 O O . TYR A 1 99 ? 5.440 -1.522 5.781 1.00 91.19 99 TYR A O 1
ATOM 831 N N . ASN A 1 100 ? 7.488 -2.299 6.303 1.00 92.56 100 ASN A N 1
ATOM 832 C CA . ASN A 1 100 ? 7.394 -2.176 7.751 1.00 92.56 100 ASN A CA 1
ATOM 833 C C . ASN A 1 100 ? 7.933 -0.829 8.282 1.00 92.56 100 ASN A C 1
ATOM 835 O O . ASN A 1 100 ? 8.129 -0.683 9.481 1.00 92.56 100 ASN A O 1
ATOM 839 N N . SER A 1 101 ? 8.146 0.175 7.426 1.00 94.00 101 SER A N 1
ATOM 840 C CA . SER A 1 101 ? 8.403 1.555 7.852 1.00 94.00 101 SER A CA 1
ATOM 841 C C . SER A 1 101 ? 7.105 2.241 8.288 1.00 94.00 101 SER A C 1
ATOM 843 O O . SER A 1 101 ? 6.078 2.152 7.609 1.00 94.00 101 SER A O 1
ATOM 845 N N . ILE A 1 102 ? 7.125 2.974 9.406 1.00 95.38 102 ILE A N 1
ATOM 846 C CA . ILE A 1 102 ? 5.955 3.716 9.908 1.00 95.38 102 ILE A CA 1
ATOM 847 C C . ILE A 1 102 ? 5.521 4.821 8.939 1.00 95.38 102 ILE A C 1
ATOM 849 O O . ILE A 1 102 ? 4.326 5.094 8.807 1.00 95.38 102 ILE A O 1
ATOM 853 N N . PHE A 1 103 ? 6.474 5.426 8.224 1.00 96.44 103 PHE A N 1
ATOM 854 C CA . PHE A 1 103 ? 6.193 6.454 7.225 1.00 96.44 103 PHE A CA 1
ATOM 855 C C . PHE A 1 103 ? 5.522 5.846 5.991 1.00 96.44 103 PHE A C 1
ATOM 857 O O . PHE A 1 103 ? 4.520 6.382 5.514 1.00 96.44 103 PHE A O 1
ATOM 864 N N . VAL A 1 104 ? 5.998 4.676 5.549 1.00 96.25 104 VAL A N 1
ATOM 865 C CA . VAL A 1 104 ? 5.396 3.912 4.446 1.00 96.25 104 VAL A CA 1
ATOM 866 C C . VAL A 1 104 ? 3.992 3.433 4.820 1.00 96.25 104 VAL A C 1
ATOM 868 O O . VAL A 1 104 ? 3.059 3.630 4.041 1.00 96.25 104 VAL A O 1
ATOM 871 N N . LEU A 1 105 ? 3.794 2.893 6.031 1.00 96.88 105 LEU A N 1
ATOM 872 C CA . LEU A 1 105 ? 2.468 2.506 6.524 1.00 96.88 105 LEU A CA 1
ATOM 873 C C . LEU A 1 105 ? 1.510 3.699 6.556 1.00 96.88 105 LEU A C 1
ATOM 875 O O . LEU A 1 105 ? 0.390 3.607 6.053 1.00 96.88 105 LEU A O 1
ATOM 879 N N . GLY A 1 106 ? 1.930 4.814 7.156 1.00 96.81 106 GLY A N 1
ATOM 880 C CA . GLY A 1 106 ? 1.101 6.012 7.244 1.00 96.81 106 GLY A CA 1
ATOM 881 C C . GLY A 1 106 ? 0.735 6.550 5.859 1.00 96.81 106 GLY A C 1
ATOM 882 O O . GLY A 1 106 ? -0.421 6.906 5.628 1.00 96.81 106 GLY A O 1
ATOM 883 N N . GLY A 1 107 ? 1.686 6.538 4.918 1.00 97.31 107 GLY A N 1
ATOM 884 C CA . GLY A 1 107 ? 1.453 6.894 3.521 1.00 97.31 107 GLY A CA 1
ATOM 885 C C . GLY A 1 107 ? 0.430 5.969 2.861 1.00 97.31 107 GLY A C 1
ATOM 886 O O . GLY A 1 107 ? -0.524 6.448 2.250 1.00 97.31 107 GLY A O 1
ATOM 887 N N . ALA A 1 108 ? 0.560 4.654 3.048 1.00 96.62 108 ALA A N 1
ATOM 888 C CA . ALA A 1 108 ? -0.379 3.667 2.520 1.00 96.62 108 ALA A CA 1
ATOM 889 C C . ALA A 1 108 ? -1.802 3.852 3.079 1.00 96.62 108 ALA A C 1
ATOM 891 O O . ALA A 1 108 ? -2.769 3.820 2.318 1.00 96.62 108 ALA A O 1
ATOM 892 N N . VAL A 1 109 ? -1.946 4.104 4.387 1.00 96.31 109 VAL A N 1
ATOM 893 C CA . VAL A 1 109 ? -3.248 4.387 5.019 1.00 96.31 109 VAL A CA 1
ATOM 894 C C . VAL A 1 109 ? -3.844 5.693 4.490 1.00 96.31 109 VAL A C 1
ATOM 896 O O . VAL A 1 109 ? -5.029 5.739 4.166 1.00 96.31 109 VAL A O 1
ATOM 899 N N . ALA A 1 110 ? -3.037 6.744 4.341 1.00 96.44 110 ALA A N 1
ATOM 900 C CA . ALA A 1 110 ? -3.490 8.016 3.789 1.00 96.44 110 ALA A CA 1
ATOM 901 C C . ALA A 1 110 ? -3.934 7.882 2.321 1.00 96.44 110 ALA A C 1
ATOM 903 O O . ALA A 1 110 ? -4.972 8.418 1.930 1.00 96.44 110 ALA A O 1
ATOM 904 N N . LEU A 1 111 ? -3.204 7.113 1.513 1.00 96.25 111 LEU A N 1
ATOM 905 C CA . LEU A 1 111 ? -3.585 6.826 0.133 1.00 96.25 111 LEU A CA 1
ATOM 906 C C . LEU A 1 111 ? -4.864 5.977 0.063 1.00 96.25 111 LEU A C 1
ATOM 908 O O . LEU A 1 111 ? -5.738 6.242 -0.762 1.00 96.25 111 LEU A O 1
ATOM 912 N N . PHE A 1 112 ? -5.023 5.003 0.960 1.00 95.25 112 PHE A N 1
ATOM 913 C CA . PHE A 1 112 ? -6.258 4.230 1.088 1.00 95.25 112 PHE A CA 1
ATOM 914 C C . PHE A 1 112 ? -7.461 5.133 1.411 1.00 95.25 112 PHE A C 1
ATOM 916 O O . PHE A 1 112 ? -8.470 5.078 0.710 1.00 95.25 112 PHE A O 1
ATOM 923 N N . GLU A 1 113 ? -7.338 6.026 2.397 1.00 93.25 113 GLU A N 1
ATOM 924 C CA . GLU A 1 113 ? -8.361 7.028 2.742 1.00 93.25 113 GLU A CA 1
ATOM 925 C C . GLU A 1 113 ? -8.681 7.976 1.579 1.00 93.25 113 GLU A C 1
ATOM 927 O O . GLU A 1 113 ? -9.833 8.362 1.367 1.00 93.25 113 GLU A O 1
ATOM 932 N N . PHE A 1 114 ? -7.673 8.356 0.790 1.00 95.19 114 PHE A N 1
ATOM 933 C CA . PHE A 1 114 ? -7.902 9.128 -0.425 1.00 95.19 114 PHE A CA 1
ATOM 934 C C . PHE A 1 114 ? -8.854 8.376 -1.360 1.00 95.19 114 PHE A C 1
ATOM 936 O O . PHE A 1 114 ? -9.891 8.928 -1.727 1.00 95.19 114 PHE A O 1
ATOM 943 N N . PHE A 1 115 ? -8.584 7.106 -1.670 1.00 92.81 115 PHE A N 1
ATOM 944 C CA . PHE A 1 115 ? -9.447 6.313 -2.547 1.00 92.81 115 PHE A CA 1
ATOM 945 C C . PHE A 1 115 ? -10.852 6.068 -1.971 1.00 92.81 115 PHE A C 1
ATOM 947 O O . PHE A 1 115 ? -11.823 6.148 -2.722 1.00 92.81 115 PHE A O 1
ATOM 954 N N . THR A 1 116 ? -11.010 5.846 -0.661 1.00 89.81 116 THR A N 1
ATOM 955 C CA . THR A 1 116 ? -12.342 5.652 -0.035 1.00 89.81 116 THR A CA 1
ATOM 956 C C . THR A 1 116 ? -13.194 6.929 0.003 1.00 89.81 116 THR A C 1
ATOM 958 O O . THR A 1 116 ? -14.426 6.876 0.163 1.00 89.81 116 THR A O 1
ATOM 961 N N . SER A 1 117 ? -12.550 8.089 -0.143 1.00 89.62 117 SER A N 1
ATOM 962 C CA . SER A 1 117 ? -13.200 9.396 -0.243 1.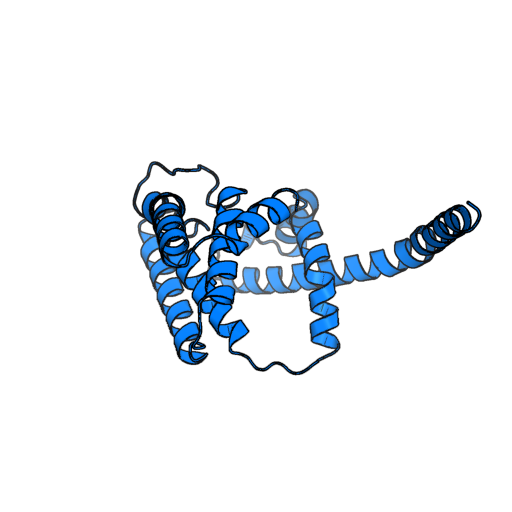00 89.62 117 SER A CA 1
ATOM 963 C C . SER A 1 117 ? -13.608 9.773 -1.676 1.00 89.62 117 SER A C 1
ATOM 965 O O . SER A 1 117 ? -14.398 10.704 -1.858 1.00 89.62 117 SER A O 1
ATOM 967 N N . LEU A 1 118 ? -13.121 9.056 -2.699 1.00 91.44 118 LEU A N 1
ATOM 968 C CA . LEU A 1 118 ? -13.518 9.279 -4.089 1.00 91.44 118 LEU A CA 1
ATOM 969 C C . LEU A 1 118 ? -14.915 8.707 -4.358 1.00 91.44 118 LEU A C 1
ATOM 971 O O . LEU A 1 118 ? -15.244 7.592 -3.960 1.00 91.44 118 LEU A O 1
ATOM 975 N N . ASN A 1 119 ? -15.732 9.464 -5.089 1.00 89.44 119 ASN A N 1
ATOM 976 C CA . ASN A 1 119 ? -17.012 8.986 -5.602 1.00 89.44 119 ASN A CA 1
ATOM 977 C C . ASN A 1 119 ? -16.847 8.586 -7.073 1.00 89.44 119 ASN A C 1
ATOM 979 O O . ASN A 1 119 ? -17.037 9.402 -7.976 1.00 89.44 119 ASN A O 1
ATOM 983 N N . ILE A 1 120 ? -16.426 7.342 -7.299 1.00 90.19 120 ILE A N 1
ATOM 984 C CA . ILE A 1 120 ? -16.252 6.773 -8.636 1.00 90.19 120 ILE A CA 1
ATOM 985 C C . ILE A 1 120 ? -17.541 6.032 -8.998 1.00 90.19 120 ILE A C 1
ATOM 987 O O . ILE A 1 120 ? -17.889 5.031 -8.373 1.00 90.19 120 ILE A O 1
ATOM 991 N N . LYS A 1 121 ? -18.266 6.533 -10.003 1.00 93.81 121 LYS A N 1
ATOM 992 C CA . LYS A 1 121 ? -19.453 5.851 -10.540 1.00 93.81 121 LYS A CA 1
ATOM 993 C C . LYS A 1 121 ? -19.047 4.566 -11.268 1.00 93.81 121 LYS A C 1
ATOM 995 O O . LYS A 1 121 ? -17.900 4.423 -11.687 1.00 93.81 121 LYS A O 1
ATOM 1000 N N . TYR A 1 122 ? -20.005 3.656 -11.460 1.00 94.75 122 TYR A N 1
ATOM 1001 C CA . TYR A 1 122 ? -19.790 2.448 -12.258 1.00 94.75 122 TYR A CA 1
ATOM 1002 C C . TYR A 1 122 ? -19.168 2.798 -13.616 1.00 94.75 122 TYR A C 1
ATOM 1004 O O . TYR A 1 122 ? -19.705 3.613 -14.366 1.00 94.75 122 TYR A O 1
ATOM 1012 N N . ASN A 1 123 ? -18.040 2.161 -13.921 1.00 96.44 123 ASN A N 1
ATOM 1013 C CA . ASN A 1 123 ? -17.364 2.273 -15.201 1.00 96.44 123 ASN A CA 1
ATOM 1014 C C . ASN A 1 123 ? -16.935 0.865 -15.650 1.00 96.44 123 ASN A C 1
ATOM 1016 O O . ASN A 1 123 ? -16.195 0.199 -14.918 1.00 96.44 123 ASN A O 1
ATOM 1020 N N . PRO A 1 124 ? -17.387 0.387 -16.822 1.00 94.44 124 PRO A N 1
ATOM 1021 C CA . PRO A 1 124 ? -17.121 -0.979 -17.263 1.00 94.44 124 PRO A CA 1
ATOM 1022 C C . PRO A 1 124 ? -15.630 -1.244 -17.491 1.00 94.44 124 PRO A C 1
ATOM 1024 O O . PRO A 1 124 ? -15.161 -2.333 -17.172 1.00 94.44 124 PRO A O 1
ATOM 1027 N N . LEU A 1 125 ? -14.864 -0.257 -17.966 1.00 92.38 125 LEU A N 1
ATOM 1028 C CA . LEU A 1 125 ? -13.424 -0.405 -18.182 1.00 92.38 125 LEU A CA 1
ATOM 1029 C C . LEU A 1 125 ? -12.678 -0.557 -16.856 1.00 92.38 125 LEU A C 1
ATOM 1031 O O . LEU A 1 125 ? -11.900 -1.492 -16.709 1.00 92.38 125 LEU A O 1
ATOM 1035 N N . ILE A 1 126 ? -12.962 0.303 -15.870 1.00 92.69 126 ILE A N 1
ATOM 1036 C CA . ILE A 1 126 ? -12.325 0.223 -14.543 1.00 92.69 126 ILE A CA 1
ATOM 1037 C C . ILE A 1 126 ? -12.615 -1.133 -13.894 1.00 92.69 126 ILE A C 1
ATOM 1039 O O . ILE A 1 126 ? -11.696 -1.791 -13.417 1.00 92.69 126 ILE A O 1
ATOM 1043 N N . ASN A 1 127 ? -13.876 -1.574 -13.910 1.00 93.06 127 ASN A N 1
ATOM 1044 C CA . ASN A 1 127 ? -14.263 -2.857 -13.321 1.00 93.06 127 ASN A CA 1
ATOM 1045 C C . ASN A 1 127 ? -13.624 -4.050 -14.047 1.00 93.06 127 ASN A C 1
ATOM 1047 O O . ASN A 1 127 ? -13.205 -5.010 -13.404 1.00 93.06 127 ASN A O 1
ATOM 1051 N N . THR A 1 128 ? -13.508 -3.976 -15.375 1.00 89.75 128 THR A N 1
ATOM 1052 C CA . THR A 1 128 ? -12.850 -5.019 -16.171 1.00 89.75 128 THR A CA 1
ATOM 1053 C C . THR A 1 128 ? -11.357 -5.083 -15.851 1.00 89.75 128 THR A C 1
ATOM 1055 O O . THR A 1 128 ? -10.853 -6.154 -15.530 1.00 89.75 128 THR A O 1
ATOM 1058 N N . LEU A 1 129 ? -10.653 -3.947 -15.845 1.00 90.38 129 LEU A N 1
ATOM 1059 C CA . LEU A 1 129 ? -9.230 -3.895 -15.493 1.00 90.38 129 LEU A CA 1
ATOM 1060 C C . LEU A 1 129 ? -8.977 -4.368 -14.055 1.00 90.38 129 LEU A C 1
ATOM 1062 O O . LEU A 1 129 ? -8.072 -5.165 -13.818 1.00 90.38 129 LEU A O 1
ATOM 1066 N N . ALA A 1 130 ? -9.824 -3.957 -13.107 1.00 90.31 130 ALA A N 1
ATOM 1067 C CA . ALA A 1 130 ? -9.737 -4.389 -11.715 1.00 90.31 130 ALA A CA 1
ATOM 1068 C C . ALA A 1 130 ? -9.871 -5.913 -11.561 1.00 90.31 130 ALA A C 1
ATOM 1070 O O . ALA A 1 130 ? -9.209 -6.496 -10.701 1.00 90.31 130 ALA A O 1
ATOM 1071 N N . SER A 1 131 ? -10.676 -6.566 -12.408 1.00 90.12 131 SER A N 1
ATOM 1072 C CA . SER A 1 131 ? -10.824 -8.027 -12.390 1.00 90.12 131 SER A CA 1
ATOM 1073 C C . SER A 1 131 ? -9.530 -8.767 -12.754 1.00 90.12 131 SER A C 1
ATOM 1075 O O . SER A 1 131 ? -9.298 -9.864 -12.251 1.00 90.12 131 SER A O 1
ATOM 1077 N N . PHE A 1 132 ? -8.647 -8.148 -13.548 1.00 90.00 132 PHE A N 1
ATOM 1078 C CA . PHE A 1 132 ? -7.363 -8.733 -13.943 1.00 90.00 132 PHE A CA 1
ATOM 1079 C C . PHE A 1 132 ? -6.241 -8.502 -12.928 1.00 90.00 132 PHE A C 1
ATOM 1081 O O . PHE A 1 132 ? -5.251 -9.230 -12.947 1.00 90.00 132 PHE A O 1
ATOM 1088 N N . THR A 1 133 ? -6.374 -7.531 -12.019 1.00 90.62 133 THR A N 1
ATOM 1089 C CA . THR A 1 133 ? -5.293 -7.114 -11.108 1.00 90.62 133 THR A CA 1
ATOM 1090 C C . THR A 1 133 ? -4.706 -8.270 -10.296 1.00 90.62 133 THR A C 1
ATOM 1092 O O . THR A 1 133 ? -3.490 -8.344 -10.134 1.00 90.62 133 THR A O 1
ATOM 1095 N N . PHE A 1 134 ? -5.536 -9.202 -9.816 1.00 88.75 134 PHE A N 1
ATOM 1096 C CA . PHE A 1 134 ? -5.045 -10.362 -9.066 1.00 88.75 134 PHE A CA 1
ATOM 1097 C C . PHE A 1 134 ? -4.242 -11.332 -9.945 1.00 88.75 134 PHE A C 1
ATOM 1099 O O . PHE A 1 134 ? -3.162 -11.765 -9.545 1.00 88.75 134 PHE A O 1
ATOM 1106 N N . SER A 1 135 ? -4.721 -11.635 -11.154 1.00 88.75 135 SER A N 1
ATOM 1107 C CA . SER A 1 135 ? -4.001 -12.495 -12.100 1.00 88.75 135 SER A CA 1
ATOM 1108 C C . SER A 1 135 ? -2.667 -11.871 -12.516 1.00 88.75 135 SER A C 1
ATOM 1110 O O . SER A 1 135 ? -1.637 -12.541 -12.484 1.00 88.75 135 SER A O 1
ATOM 1112 N N . VAL A 1 136 ? -2.658 -10.570 -12.827 1.00 91.38 136 VAL A N 1
ATOM 1113 C CA . VAL A 1 136 ? -1.431 -9.830 -13.165 1.00 91.38 136 VAL A CA 1
ATOM 1114 C C . VAL A 1 136 ? -0.444 -9.838 -12.000 1.00 91.38 136 VAL A C 1
ATOM 1116 O O . VAL A 1 136 ? 0.747 -10.055 -12.210 1.00 91.38 136 VAL A O 1
ATOM 1119 N N . TYR A 1 137 ? -0.925 -9.669 -10.766 1.00 90.31 137 TYR A N 1
ATOM 1120 C CA . TYR A 1 137 ? -0.090 -9.798 -9.575 1.00 90.31 137 TYR A CA 1
ATOM 1121 C C . TYR A 1 137 ? 0.555 -11.188 -9.483 1.00 90.31 137 TYR A C 1
ATOM 1123 O O . TYR A 1 137 ? 1.766 -11.268 -9.314 1.00 90.31 137 TYR A O 1
ATOM 1131 N N . LEU A 1 138 ? -0.203 -12.278 -9.657 1.00 89.00 138 LEU A N 1
ATOM 1132 C CA . LEU A 1 138 ? 0.349 -13.641 -9.612 1.00 89.00 138 LEU A CA 1
ATOM 1133 C C . LEU A 1 138 ? 1.425 -13.875 -10.677 1.00 89.00 138 LEU A C 1
ATOM 1135 O O . LEU A 1 138 ? 2.462 -14.472 -10.390 1.00 89.00 138 LEU A O 1
ATOM 1139 N N . ILE A 1 139 ? 1.190 -13.373 -11.889 1.00 87.50 139 ILE A N 1
ATOM 1140 C CA . ILE A 1 139 ? 2.164 -13.408 -12.980 1.00 87.50 139 ILE A CA 1
ATOM 1141 C C . ILE A 1 139 ? 3.434 -12.638 -12.582 1.00 87.50 139 ILE A C 1
ATOM 1143 O O . ILE A 1 139 ? 4.540 -13.126 -12.790 1.00 87.50 139 ILE A O 1
ATOM 1147 N N . ASN A 1 140 ? 3.288 -11.469 -11.959 1.00 86.56 140 ASN A N 1
ATOM 1148 C CA . ASN A 1 140 ? 4.413 -10.647 -11.524 1.00 86.56 140 ASN A CA 1
ATOM 1149 C C . ASN A 1 140 ? 5.165 -11.210 -10.304 1.00 86.56 140 ASN A C 1
ATOM 1151 O O . ASN A 1 140 ? 6.348 -10.941 -10.149 1.00 86.56 140 ASN A O 1
ATOM 1155 N N . VAL A 1 141 ? 4.520 -11.983 -9.426 1.00 87.19 141 VAL A N 1
ATOM 1156 C CA . VAL A 1 141 ? 5.215 -12.649 -8.307 1.00 87.19 141 VAL A CA 1
ATOM 1157 C C . VAL A 1 141 ? 6.033 -13.853 -8.787 1.00 87.19 141 VAL A C 1
ATOM 1159 O O . VAL A 1 141 ? 6.973 -14.276 -8.115 1.00 87.19 141 VAL A O 1
ATOM 1162 N N . ASN A 1 142 ? 5.737 -14.399 -9.970 1.00 89.31 142 ASN A N 1
ATOM 1163 C CA . ASN A 1 142 ? 6.573 -15.432 -10.565 1.00 89.31 142 ASN A CA 1
ATOM 1164 C C . ASN A 1 142 ? 7.965 -14.866 -10.901 1.00 89.31 142 ASN A C 1
ATOM 1166 O O . ASN A 1 142 ? 8.115 -14.044 -11.804 1.00 89.31 142 ASN A O 1
ATOM 1170 N N . GLY A 1 143 ? 8.994 -15.347 -10.197 1.00 87.00 143 GLY A N 1
ATOM 1171 C CA . GLY A 1 143 ? 10.353 -14.815 -10.318 1.00 87.00 143 GLY A CA 1
ATOM 1172 C C . GLY A 1 143 ? 10.947 -14.905 -11.727 1.00 87.00 143 GLY A C 1
ATOM 1173 O O . GLY A 1 143 ? 11.666 -13.997 -12.133 1.00 87.00 143 GLY A O 1
ATOM 1174 N N . LEU A 1 144 ? 10.624 -15.948 -12.502 1.00 87.88 144 LEU A N 1
ATOM 1175 C CA . LEU A 1 144 ? 11.097 -16.071 -13.887 1.00 87.88 144 LEU A CA 1
ATOM 1176 C C . LEU A 1 144 ? 10.464 -15.002 -14.774 1.00 87.88 144 LEU A C 1
ATOM 1178 O O . LEU A 1 144 ? 11.162 -14.324 -15.526 1.00 87.88 144 LEU A O 1
ATOM 1182 N N . PHE A 1 145 ? 9.147 -14.840 -14.662 1.00 86.94 145 PHE A N 1
ATOM 1183 C CA . PHE A 1 145 ? 8.405 -13.901 -15.485 1.00 86.94 145 PHE A CA 1
ATOM 1184 C C . PHE A 1 145 ? 8.751 -12.450 -15.138 1.00 86.94 145 PHE A C 1
ATOM 1186 O O . PHE A 1 145 ? 9.040 -11.658 -16.032 1.00 86.94 145 PHE A O 1
ATOM 1193 N N . ASN A 1 146 ? 8.826 -12.125 -13.845 1.00 87.44 146 ASN A N 1
ATOM 1194 C CA . ASN A 1 146 ? 9.281 -10.819 -13.379 1.00 87.44 146 ASN A CA 1
ATOM 1195 C C . ASN A 1 146 ? 10.692 -10.501 -13.879 1.00 87.44 146 ASN A C 1
ATOM 1197 O O . ASN A 1 146 ? 10.910 -9.437 -14.453 1.00 87.44 146 ASN A O 1
ATOM 1201 N N . LYS A 1 147 ? 11.635 -11.442 -13.735 1.00 89.69 147 LYS A N 1
ATOM 1202 C CA . LYS A 1 147 ? 13.009 -11.255 -14.209 1.00 89.69 147 LYS A CA 1
ATOM 1203 C C . LYS A 1 147 ? 13.047 -11.011 -15.716 1.00 89.69 147 LYS A C 1
ATOM 1205 O O . LYS A 1 147 ? 13.732 -10.096 -16.157 1.00 89.69 147 LYS A O 1
ATOM 1210 N N . TYR A 1 148 ? 12.301 -11.790 -16.498 1.00 91.00 148 TYR A N 1
ATOM 1211 C CA . TYR A 1 148 ? 12.253 -11.626 -17.948 1.00 91.00 148 TYR A CA 1
ATOM 1212 C C . TYR A 1 148 ? 11.661 -10.270 -18.351 1.00 91.00 148 TYR A C 1
ATOM 1214 O O . TYR A 1 148 ? 12.281 -9.536 -19.116 1.00 91.00 148 TYR A O 1
ATOM 1222 N N . LEU A 1 149 ? 10.507 -9.888 -17.798 1.00 90.81 149 LEU A N 1
ATOM 1223 C CA . LEU A 1 149 ? 9.904 -8.594 -18.111 1.00 90.81 149 LEU A CA 1
ATOM 1224 C C . LEU A 1 149 ? 10.817 -7.431 -17.704 1.00 90.81 149 LEU A C 1
ATOM 1226 O O . LEU A 1 149 ? 11.153 -6.597 -18.541 1.00 90.81 149 LEU A O 1
ATOM 1230 N N . CYS A 1 150 ? 11.250 -7.387 -16.445 1.00 87.31 150 CYS A N 1
ATOM 1231 C CA . CYS A 1 150 ? 12.033 -6.271 -15.922 1.00 87.31 150 CYS A CA 1
ATOM 1232 C C . CYS A 1 150 ? 13.414 -6.177 -16.581 1.00 87.31 150 CYS A C 1
ATOM 1234 O O . CYS A 1 150 ? 13.831 -5.097 -16.986 1.00 87.31 150 CYS A O 1
ATOM 1236 N N . GLN A 1 151 ? 14.143 -7.291 -16.692 1.00 88.69 151 GLN A N 1
ATOM 1237 C CA . GLN A 1 151 ? 15.546 -7.259 -17.119 1.00 88.69 151 GLN A CA 1
ATOM 1238 C C . GLN A 1 151 ? 15.717 -7.379 -18.630 1.00 88.69 151 GLN A C 1
ATOM 1240 O O . GLN A 1 151 ? 16.620 -6.751 -19.164 1.00 88.69 151 GLN A O 1
ATOM 1245 N N . VAL A 1 152 ? 14.882 -8.169 -19.314 1.00 89.38 152 VAL A N 1
ATOM 1246 C CA . VAL A 1 152 ? 15.049 -8.439 -20.753 1.00 89.38 152 VAL A CA 1
ATOM 1247 C C . VAL A 1 152 ? 14.197 -7.501 -21.598 1.00 89.38 152 VAL A C 1
ATOM 1249 O O . VAL A 1 152 ? 14.680 -6.976 -22.590 1.00 89.38 152 VAL A O 1
ATOM 1252 N N . ILE A 1 153 ? 12.933 -7.266 -21.229 1.00 91.88 153 ILE A N 1
ATOM 1253 C CA . ILE A 1 153 ? 12.059 -6.390 -22.028 1.00 91.88 153 ILE A CA 1
ATOM 1254 C C . ILE A 1 153 ? 12.330 -4.920 -21.708 1.00 91.88 153 ILE A C 1
ATOM 1256 O O . ILE A 1 153 ? 12.570 -4.117 -22.608 1.00 91.88 153 ILE A O 1
ATOM 1260 N N . PHE A 1 154 ? 12.303 -4.558 -20.424 1.00 92.50 154 PHE A N 1
ATOM 1261 C CA . PHE A 1 154 ? 12.424 -3.161 -19.996 1.00 92.50 154 PHE A CA 1
ATOM 1262 C C . PHE A 1 154 ? 13.850 -2.734 -19.636 1.00 92.50 154 PHE A C 1
ATOM 1264 O O . PHE A 1 154 ? 14.062 -1.557 -19.345 1.00 92.50 154 PHE A O 1
ATOM 1271 N N . HIS A 1 155 ? 14.821 -3.653 -19.686 1.00 90.50 155 HIS A N 1
ATOM 1272 C CA . HIS A 1 155 ? 16.239 -3.381 -19.426 1.00 90.50 155 HIS A CA 1
ATOM 1273 C C . HIS A 1 155 ? 16.486 -2.642 -18.099 1.00 90.50 155 HIS A C 1
ATOM 1275 O O . HIS A 1 155 ? 17.434 -1.873 -17.965 1.00 90.50 155 HIS A O 1
ATOM 1281 N N . SER A 1 156 ? 15.645 -2.859 -17.081 1.00 88.44 156 SER A N 1
ATOM 1282 C CA . SER A 1 156 ? 15.652 -2.050 -15.855 1.00 88.44 156 SER A CA 1
ATOM 1283 C C . SER A 1 156 ? 16.974 -2.121 -15.078 1.00 88.44 156 SER A C 1
ATOM 1285 O O . SER A 1 156 ? 17.300 -1.186 -14.351 1.00 88.44 156 SER A O 1
ATOM 1287 N N . ASN A 1 157 ? 17.774 -3.176 -15.272 1.00 88.31 157 ASN A N 1
ATOM 1288 C CA . ASN A 1 157 ? 19.116 -3.282 -14.689 1.00 88.31 157 ASN A CA 1
ATOM 1289 C C . ASN A 1 157 ? 20.083 -2.218 -15.233 1.00 88.31 157 ASN A C 1
ATOM 1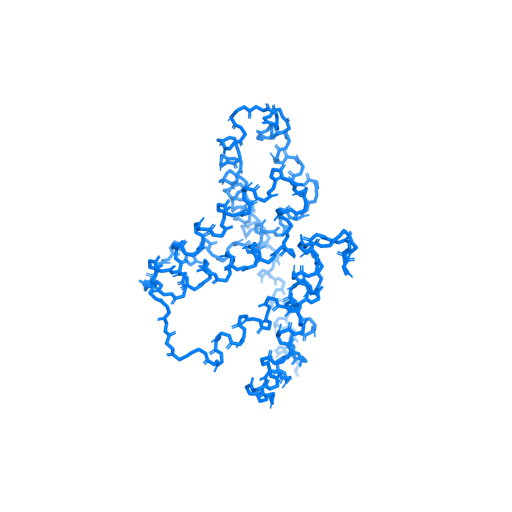291 O O . ASN A 1 157 ? 20.905 -1.704 -14.480 1.00 88.31 157 ASN A O 1
ATOM 1295 N N . GLU A 1 158 ? 19.982 -1.866 -16.516 1.00 90.38 158 GLU A N 1
ATOM 1296 C CA . GLU A 1 158 ? 20.851 -0.863 -17.151 1.00 90.38 158 GLU A CA 1
ATOM 1297 C C . GLU A 1 158 ? 20.546 0.548 -16.638 1.00 90.38 158 GLU A C 1
ATOM 1299 O O . GLU A 1 158 ? 21.424 1.404 -16.550 1.00 90.38 158 GLU A O 1
ATOM 1304 N N . TYR A 1 159 ? 19.297 0.778 -16.231 1.00 89.00 159 TYR A N 1
ATOM 1305 C CA . TYR A 1 159 ? 18.836 2.062 -15.716 1.00 89.00 159 TYR A CA 1
ATOM 1306 C C . TYR A 1 159 ? 19.031 2.226 -14.206 1.00 89.00 159 TYR A C 1
ATOM 1308 O O . TYR A 1 159 ? 18.793 3.319 -13.701 1.00 89.00 159 TYR A O 1
ATOM 1316 N N . TRP A 1 160 ? 19.495 1.202 -13.482 1.00 83.38 160 TRP A N 1
ATOM 1317 C CA . TRP A 1 160 ? 19.583 1.222 -12.015 1.00 83.38 160 TRP A CA 1
ATOM 1318 C C . TRP A 1 160 ? 20.464 2.350 -11.450 1.00 83.38 160 TRP A C 1
ATOM 1320 O O . TRP A 1 160 ? 20.168 2.896 -10.395 1.00 83.38 160 TRP A O 1
ATOM 1330 N N . GLN A 1 161 ? 21.528 2.729 -12.162 1.00 88.25 161 GLN A N 1
ATOM 1331 C CA . GLN A 1 161 ? 22.421 3.841 -11.788 1.00 88.25 161 GLN A CA 1
ATOM 1332 C C . GLN A 1 161 ? 22.237 5.070 -12.696 1.00 88.25 161 GLN A C 1
ATOM 1334 O O . GLN A 1 161 ? 23.035 6.004 -12.671 1.00 88.25 161 GLN A O 1
ATOM 1339 N N . SER A 1 162 ? 21.202 5.068 -13.540 1.00 90.12 162 SER A N 1
ATOM 1340 C CA . SER A 1 162 ? 20.947 6.131 -14.507 1.00 90.12 162 SER A CA 1
ATOM 1341 C C . SER A 1 162 ? 20.023 7.203 -13.921 1.00 90.12 162 SER A C 1
ATOM 1343 O O . SER A 1 162 ? 19.042 6.863 -13.254 1.00 90.12 162 SER A O 1
ATOM 1345 N N . PRO A 1 163 ? 20.212 8.494 -14.257 1.00 89.56 163 PRO A N 1
ATOM 1346 C CA . PRO A 1 163 ? 19.237 9.547 -13.948 1.00 89.56 163 PRO A CA 1
ATOM 1347 C C . PRO A 1 163 ? 17.828 9.253 -14.492 1.00 89.56 163 PRO A C 1
ATOM 1349 O O . PRO A 1 163 ? 16.838 9.780 -13.989 1.00 89.56 163 PRO A O 1
ATOM 1352 N N . MET A 1 164 ? 17.726 8.387 -15.507 1.00 90.69 164 MET A N 1
ATOM 1353 C CA . MET A 1 164 ? 16.466 7.974 -16.125 1.00 90.69 164 MET A CA 1
ATOM 1354 C C . MET A 1 164 ? 15.766 6.815 -15.396 1.00 90.69 164 MET A C 1
ATOM 1356 O O . MET A 1 164 ? 14.754 6.325 -15.897 1.00 90.69 164 MET A O 1
ATOM 1360 N N . ILE A 1 165 ? 16.248 6.379 -14.222 1.00 90.88 165 ILE A N 1
ATOM 1361 C CA . ILE A 1 165 ? 15.662 5.258 -13.467 1.00 90.88 165 ILE A CA 1
ATOM 1362 C C . ILE A 1 165 ? 14.164 5.442 -13.210 1.00 90.88 165 ILE A C 1
ATOM 1364 O O . ILE A 1 165 ? 13.382 4.519 -13.423 1.00 90.88 165 ILE A O 1
ATOM 1368 N N . ALA A 1 166 ? 13.741 6.648 -12.821 1.00 88.69 166 ALA A N 1
ATOM 1369 C CA . ALA A 1 166 ? 12.338 6.935 -12.540 1.00 88.69 166 ALA A CA 1
ATOM 1370 C C . ALA A 1 166 ? 11.478 6.826 -13.808 1.00 88.69 166 ALA A C 1
ATOM 1372 O O . ALA A 1 166 ? 10.381 6.272 -13.778 1.00 88.69 166 ALA A O 1
ATOM 1373 N N . PHE A 1 167 ? 11.998 7.311 -14.937 1.00 91.69 167 PHE A N 1
ATOM 1374 C CA . PHE A 1 167 ? 11.304 7.259 -16.218 1.00 91.69 167 PHE A CA 1
ATOM 1375 C C . PHE A 1 167 ? 11.188 5.821 -16.744 1.00 91.69 167 PHE A C 1
ATOM 1377 O O . PHE A 1 167 ? 10.086 5.385 -17.078 1.00 91.69 167 PHE A O 1
ATOM 1384 N N . ASN A 1 168 ? 12.291 5.058 -16.739 1.00 93.25 168 ASN A N 1
ATOM 1385 C CA . ASN A 1 168 ? 12.270 3.632 -17.077 1.00 93.25 168 ASN A CA 1
ATOM 1386 C C . ASN A 1 168 ? 11.320 2.868 -16.147 1.00 93.25 168 ASN A C 1
ATOM 1388 O O . ASN A 1 168 ? 10.502 2.096 -16.630 1.00 93.25 168 ASN A O 1
ATOM 1392 N N . GLY A 1 169 ? 11.363 3.141 -14.840 1.00 90.69 169 GLY A N 1
ATOM 1393 C CA . GLY A 1 169 ? 10.500 2.503 -13.849 1.00 90.69 169 GLY A CA 1
ATOM 1394 C C . GLY A 1 169 ? 9.012 2.702 -14.137 1.00 90.69 169 GLY A C 1
ATOM 1395 O O . GLY A 1 169 ? 8.253 1.737 -14.105 1.00 90.69 169 GLY A O 1
ATOM 1396 N N . ILE A 1 170 ? 8.587 3.919 -14.495 1.00 93.19 170 ILE A N 1
ATOM 1397 C CA . ILE A 1 170 ? 7.191 4.193 -14.875 1.00 93.19 170 ILE A CA 1
ATOM 1398 C C . ILE A 1 170 ? 6.806 3.411 -16.138 1.00 93.19 170 ILE A C 1
ATOM 1400 O O . ILE A 1 170 ? 5.752 2.771 -16.165 1.00 93.19 170 ILE A O 1
ATOM 1404 N N . ILE A 1 171 ? 7.661 3.423 -17.166 1.00 93.88 171 ILE A N 1
ATOM 1405 C CA . ILE A 1 171 ? 7.422 2.677 -18.411 1.00 93.88 171 ILE A CA 1
ATOM 1406 C C . ILE A 1 171 ? 7.328 1.177 -18.132 1.00 93.88 171 ILE A C 1
ATOM 1408 O O . ILE A 1 171 ? 6.393 0.529 -18.599 1.00 93.88 171 ILE A O 1
ATOM 1412 N N . ALA A 1 172 ? 8.257 0.636 -17.345 1.00 92.31 172 ALA A N 1
ATOM 1413 C CA . ALA A 1 172 ? 8.293 -0.767 -16.975 1.00 92.31 172 ALA A CA 1
ATOM 1414 C C . ALA A 1 172 ? 7.037 -1.163 -16.195 1.00 92.31 172 ALA A C 1
ATOM 1416 O O . ALA A 1 172 ? 6.405 -2.154 -16.537 1.00 92.31 172 ALA A O 1
ATOM 1417 N N . MET A 1 173 ? 6.604 -0.373 -15.207 1.00 90.31 173 MET A N 1
ATOM 1418 C CA . MET A 1 173 ? 5.384 -0.657 -14.440 1.00 90.31 173 MET A CA 1
ATOM 1419 C C . MET A 1 173 ? 4.134 -0.693 -15.327 1.00 90.31 173 MET A C 1
ATOM 1421 O O . MET A 1 173 ? 3.346 -1.637 -15.242 1.00 90.31 173 MET A O 1
ATOM 1425 N N . ILE A 1 174 ? 3.962 0.306 -16.201 1.00 92.62 174 ILE A N 1
ATOM 1426 C CA . ILE A 1 174 ? 2.831 0.354 -17.139 1.00 92.62 174 ILE A CA 1
ATOM 1427 C C . ILE A 1 174 ? 2.905 -0.834 -18.103 1.00 92.62 174 ILE A C 1
ATOM 1429 O O . ILE A 1 174 ? 1.916 -1.536 -18.304 1.00 92.62 174 ILE A O 1
ATOM 1433 N N . GLY A 1 175 ? 4.083 -1.088 -18.667 1.00 92.69 175 GLY A N 1
ATOM 1434 C CA . GLY A 1 175 ? 4.308 -2.155 -19.627 1.00 92.69 175 GLY A CA 1
ATOM 1435 C C . GLY A 1 175 ? 4.093 -3.550 -19.036 1.00 92.69 175 GLY A C 1
ATOM 1436 O O . GLY A 1 175 ? 3.382 -4.350 -19.636 1.00 92.69 175 GLY A O 1
ATOM 1437 N N . ILE A 1 176 ? 4.611 -3.830 -17.836 1.00 92.00 176 ILE A N 1
ATOM 1438 C CA . ILE A 1 176 ? 4.376 -5.084 -17.100 1.00 92.00 176 ILE A CA 1
ATOM 1439 C C . ILE A 1 176 ? 2.878 -5.298 -16.882 1.00 92.00 176 ILE A C 1
ATOM 1441 O O . ILE A 1 176 ? 2.374 -6.396 -17.120 1.00 92.00 176 ILE A O 1
ATOM 1445 N N . TYR A 1 177 ? 2.151 -4.256 -16.470 1.00 91.81 177 TYR A N 1
ATOM 1446 C CA . TYR A 1 177 ? 0.711 -4.356 -16.244 1.00 91.81 177 TYR A CA 1
ATOM 1447 C C . TYR A 1 177 ? -0.058 -4.640 -17.543 1.00 91.81 177 TYR A C 1
ATOM 1449 O O . TYR A 1 177 ? -0.900 -5.538 -17.574 1.00 91.81 177 TYR A O 1
ATOM 1457 N N . VAL A 1 178 ? 0.268 -3.940 -18.636 1.00 93.31 178 VAL A N 1
ATOM 1458 C CA . VAL A 1 178 ? -0.345 -4.154 -19.959 1.00 93.31 178 VAL A CA 1
ATOM 1459 C C . VAL A 1 178 ? -0.044 -5.557 -20.491 1.00 93.31 178 VAL A C 1
ATOM 1461 O O . VAL A 1 178 ? -0.970 -6.264 -20.886 1.00 93.31 178 VAL A O 1
ATOM 1464 N N . ILE A 1 179 ? 1.217 -5.998 -20.447 1.00 92.88 179 ILE A N 1
ATOM 1465 C CA . ILE A 1 179 ? 1.616 -7.350 -20.865 1.00 92.88 179 ILE A CA 1
ATOM 1466 C C . ILE A 1 179 ? 0.883 -8.399 -20.022 1.00 92.88 179 ILE A C 1
ATOM 1468 O O . ILE A 1 179 ? 0.356 -9.368 -20.567 1.00 92.88 179 ILE A O 1
ATOM 1472 N N . GLY A 1 180 ? 0.790 -8.188 -18.707 1.00 91.81 180 GLY A N 1
ATOM 1473 C CA . GLY A 1 180 ? 0.046 -9.058 -17.803 1.00 91.81 180 GLY A CA 1
ATOM 1474 C C . GLY A 1 180 ? -1.432 -9.178 -18.183 1.00 91.81 180 GLY A C 1
ATOM 1475 O O . GLY A 1 180 ? -1.959 -10.288 -18.227 1.00 91.81 180 GLY A O 1
ATOM 1476 N N . ILE A 1 181 ? -2.094 -8.062 -18.512 1.00 92.31 181 ILE A N 1
ATOM 1477 C CA . ILE A 1 181 ? -3.486 -8.072 -18.991 1.00 92.31 181 ILE A CA 1
ATOM 1478 C C . ILE A 1 181 ? -3.600 -8.839 -20.309 1.00 92.31 181 ILE A C 1
ATOM 1480 O O . ILE A 1 181 ? -4.503 -9.659 -20.454 1.00 92.31 181 ILE A O 1
ATOM 1484 N N . CYS A 1 182 ? -2.696 -8.610 -21.264 1.00 91.00 182 CYS A N 1
ATOM 1485 C CA . CYS A 1 182 ? -2.703 -9.326 -22.540 1.00 91.00 182 CYS A CA 1
ATOM 1486 C C . CYS A 1 182 ? -2.554 -10.840 -22.344 1.00 91.00 182 CYS A C 1
ATOM 1488 O O . CYS A 1 182 ? -3.266 -11.615 -22.985 1.00 91.00 182 CYS A O 1
ATOM 1490 N N . LEU A 1 183 ? -1.671 -11.267 -21.439 1.00 89.62 183 LEU A N 1
ATOM 1491 C CA . LEU A 1 183 ? -1.487 -12.679 -21.113 1.00 89.62 183 LEU A CA 1
ATOM 1492 C C . LEU A 1 183 ? -2.702 -13.283 -20.422 1.00 89.62 183 LEU A C 1
ATOM 1494 O O . LEU A 1 183 ? -3.112 -14.385 -20.779 1.00 89.62 183 LEU A O 1
ATOM 1498 N N . GLU A 1 184 ? -3.311 -12.571 -19.479 1.00 89.69 184 GLU A 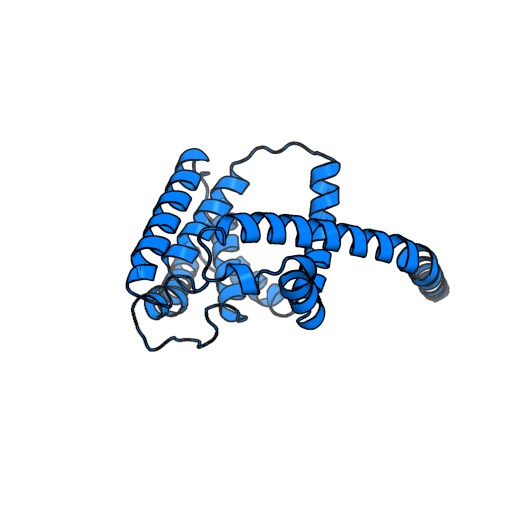N 1
ATOM 1499 C CA . GLU A 1 184 ? -4.525 -13.039 -18.817 1.00 89.69 184 GLU A CA 1
ATOM 1500 C C . GLU A 1 184 ? -5.704 -13.117 -19.795 1.00 89.69 184 GLU A C 1
ATOM 1502 O O . GLU A 1 184 ? -6.472 -14.082 -19.791 1.00 89.69 184 GLU A O 1
ATOM 1507 N N . PHE A 1 185 ? -5.809 -12.153 -20.709 1.00 86.56 185 PHE A N 1
ATOM 1508 C CA . PHE A 1 185 ? -6.793 -12.180 -21.781 1.00 86.56 185 PHE A CA 1
ATOM 1509 C C . PHE A 1 185 ? -6.574 -13.381 -22.713 1.00 86.56 185 PHE A C 1
ATOM 1511 O O . PHE A 1 185 ? -7.518 -14.129 -22.985 1.00 86.56 185 PHE A O 1
ATOM 1518 N N . LEU A 1 186 ? -5.332 -13.641 -23.133 1.00 86.81 186 LEU A N 1
ATOM 1519 C CA . LEU A 1 186 ? -4.976 -14.813 -23.937 1.00 86.81 186 LEU A CA 1
ATOM 1520 C C . LEU A 1 186 ? -5.286 -16.125 -23.196 1.00 86.81 186 LEU A C 1
ATOM 1522 O O . LEU A 1 186 ? -5.898 -17.028 -23.772 1.00 86.81 186 LEU A O 1
ATOM 1526 N N . ARG A 1 187 ? -4.939 -16.211 -21.904 1.00 86.12 187 ARG A N 1
ATOM 1527 C CA . ARG A 1 187 ? -5.266 -17.343 -21.026 1.00 86.12 187 ARG A CA 1
ATOM 1528 C C . ARG A 1 187 ? -6.773 -17.582 -20.981 1.00 86.12 187 ARG A C 1
ATOM 1530 O O . ARG A 1 187 ? -7.199 -18.724 -21.140 1.00 86.12 187 ARG A O 1
ATOM 1537 N N . SER A 1 188 ? -7.577 -16.532 -20.816 1.00 82.31 188 SER A N 1
ATOM 1538 C CA . SER A 1 188 ? -9.040 -16.647 -20.757 1.00 82.31 188 SER A CA 1
ATOM 1539 C C . SER A 1 188 ? -9.631 -17.211 -22.059 1.00 82.31 188 SER A C 1
ATOM 1541 O O . SER A 1 188 ? -10.523 -18.058 -22.039 1.00 82.31 188 SER A O 1
ATOM 1543 N N . ILE A 1 189 ? -9.087 -16.835 -23.221 1.00 82.25 189 ILE A N 1
ATOM 1544 C CA . ILE A 1 189 ? -9.544 -17.358 -24.516 1.00 82.25 189 ILE A CA 1
ATOM 1545 C C . ILE A 1 189 ? -9.141 -18.824 -24.694 1.00 82.25 189 ILE A C 1
ATOM 1547 O O . ILE A 1 189 ? -9.960 -19.631 -25.138 1.00 82.25 189 ILE A O 1
ATOM 1551 N N . LEU A 1 190 ? -7.893 -19.168 -24.369 1.00 81.94 190 LEU A N 1
ATOM 1552 C CA . LEU A 1 190 ? -7.351 -20.505 -24.596 1.00 81.94 190 LEU A CA 1
ATOM 1553 C C . LEU A 1 190 ? -7.879 -21.528 -23.585 1.00 81.94 190 LEU A C 1
ATOM 1555 O O . LEU A 1 190 ? -8.299 -22.608 -23.991 1.00 81.94 190 LEU A O 1
ATOM 1559 N N . LEU A 1 191 ? -7.878 -21.198 -22.291 1.00 79.00 191 LEU A N 1
ATOM 1560 C CA . LEU A 1 191 ? -8.200 -22.133 -21.211 1.00 79.00 191 LEU A CA 1
ATOM 1561 C C . LEU A 1 191 ? -9.679 -22.103 -20.822 1.00 79.00 191 LEU A C 1
ATOM 1563 O O . LEU A 1 191 ? -10.276 -23.172 -20.676 1.00 79.00 191 LEU A O 1
ATOM 1567 N N . ASP A 1 192 ? -10.309 -20.929 -20.696 1.00 71.00 192 ASP A N 1
ATOM 1568 C CA . ASP A 1 192 ? -11.693 -20.898 -20.201 1.00 71.00 192 ASP A CA 1
ATOM 1569 C C . ASP A 1 192 ? -12.670 -21.437 -21.247 1.00 71.00 192 ASP A C 1
ATOM 1571 O O . ASP A 1 192 ? -13.592 -22.182 -20.911 1.00 71.00 192 ASP A O 1
ATOM 1575 N N . LYS A 1 193 ? -12.462 -21.117 -22.532 1.00 64.75 193 LYS A N 1
ATOM 1576 C CA . LYS A 1 193 ? -13.330 -21.622 -23.606 1.00 64.75 193 LYS A CA 1
ATOM 1577 C C . LYS A 1 193 ? -13.091 -23.097 -23.930 1.00 64.75 193 LYS A C 1
ATOM 1579 O O . LYS A 1 193 ? -14.069 -23.790 -24.195 1.00 64.75 193 LYS A O 1
ATOM 1584 N N . LYS A 1 194 ? -11.839 -23.576 -23.928 1.00 62.72 194 LYS A N 1
ATOM 1585 C CA . LYS A 1 194 ? -11.521 -24.949 -24.367 1.00 62.72 194 LYS A CA 1
ATOM 1586 C C . LYS A 1 194 ? -11.483 -25.984 -23.245 1.00 62.72 194 LYS A C 1
ATOM 1588 O O . LYS A 1 194 ? -11.771 -27.140 -23.520 1.00 62.72 194 LYS A O 1
ATOM 1593 N N . ILE A 1 195 ? -11.125 -25.603 -22.017 1.00 65.88 195 ILE A N 1
ATOM 1594 C CA . ILE A 1 195 ? -10.845 -26.560 -20.933 1.00 65.88 195 ILE A CA 1
ATOM 1595 C C . ILE A 1 195 ? -11.842 -26.399 -19.782 1.00 65.88 195 ILE A C 1
ATOM 1597 O O . ILE A 1 195 ? -12.560 -27.343 -19.454 1.00 65.88 195 ILE A O 1
ATOM 1601 N N . PHE A 1 196 ? -11.962 -25.201 -19.201 1.00 67.44 196 PHE A N 1
ATOM 1602 C CA . PHE A 1 196 ? -12.768 -25.023 -17.987 1.00 67.44 196 PHE A CA 1
ATOM 1603 C C . PHE A 1 196 ? -14.280 -25.078 -18.229 1.00 67.44 196 PHE A C 1
ATOM 1605 O O . PHE A 1 196 ? -14.983 -25.725 -17.457 1.00 67.44 196 PHE A O 1
ATOM 1612 N N . LYS A 1 197 ? -14.810 -24.455 -19.292 1.00 70.81 197 LYS A N 1
ATOM 1613 C CA . LYS A 1 197 ? -16.256 -24.519 -19.587 1.00 70.81 197 LYS A CA 1
ATOM 1614 C C . LYS A 1 197 ? -16.763 -25.955 -19.815 1.00 70.81 197 LYS A C 1
ATOM 1616 O O . LYS A 1 197 ? -17.786 -26.299 -19.220 1.00 70.81 197 LYS A O 1
ATOM 1621 N N . PRO A 1 198 ? -16.078 -26.808 -20.603 1.00 69.56 198 PRO A N 1
ATOM 1622 C CA . PRO A 1 198 ? -16.436 -28.222 -20.717 1.00 69.56 198 PRO A CA 1
ATOM 1623 C C . PRO A 1 198 ? -16.338 -28.983 -19.389 1.00 69.56 198 PRO A C 1
ATOM 1625 O O . PRO A 1 198 ? -17.282 -29.678 -19.026 1.00 69.56 198 PRO A O 1
ATOM 1628 N N . LEU A 1 199 ? -15.250 -28.812 -18.629 1.00 69.62 199 LEU A N 1
ATOM 1629 C CA . LEU A 1 199 ? -15.051 -29.500 -17.345 1.00 69.62 199 LEU A CA 1
ATOM 1630 C C . LEU A 1 199 ? -16.111 -29.130 -16.301 1.00 69.62 199 LEU A C 1
ATOM 1632 O O . LEU A 1 199 ? -16.659 -30.012 -15.649 1.00 69.62 199 LEU A O 1
ATOM 1636 N N . ILE A 1 200 ? -16.455 -27.846 -16.170 1.00 72.62 200 ILE A N 1
ATOM 1637 C CA . ILE A 1 200 ? -17.502 -27.392 -15.241 1.00 72.62 200 ILE A CA 1
ATOM 1638 C C . ILE A 1 200 ? -18.865 -27.968 -15.638 1.00 72.62 200 ILE A C 1
ATOM 1640 O O . ILE A 1 200 ? -19.656 -28.319 -14.764 1.00 72.62 200 ILE A O 1
ATOM 1644 N N . LYS A 1 201 ? -19.144 -28.094 -16.942 1.00 70.75 201 LYS A N 1
ATOM 1645 C CA . LYS A 1 201 ? -20.375 -28.723 -17.434 1.00 70.75 201 LYS A CA 1
ATOM 1646 C C . LYS A 1 201 ? -20.431 -30.212 -17.077 1.00 70.75 201 LYS A C 1
ATOM 1648 O O . LYS A 1 201 ? -21.485 -30.676 -16.661 1.00 70.75 201 LYS A O 1
ATOM 1653 N N . ILE A 1 202 ? -19.310 -30.928 -17.190 1.00 74.12 202 ILE A N 1
ATOM 1654 C CA . ILE A 1 202 ? -19.203 -32.336 -16.778 1.00 74.12 202 ILE A CA 1
ATOM 1655 C C . ILE A 1 202 ? -19.442 -32.458 -15.271 1.00 74.12 202 ILE A C 1
ATOM 1657 O O . ILE A 1 202 ? -20.332 -33.188 -14.865 1.00 74.12 202 ILE A O 1
ATOM 1661 N N . VAL A 1 203 ? -18.724 -31.684 -14.450 1.00 72.56 203 VAL A N 1
ATOM 1662 C CA . VAL A 1 203 ? -18.825 -31.760 -12.983 1.00 72.56 203 VAL A CA 1
ATOM 1663 C C . VAL A 1 203 ? -20.225 -31.402 -12.478 1.00 72.56 203 VAL A C 1
ATOM 1665 O O . VAL A 1 203 ? -20.743 -32.089 -11.605 1.00 72.56 203 VAL A O 1
ATOM 1668 N N . LYS A 1 204 ? -20.875 -30.367 -13.029 1.00 70.12 204 LYS A N 1
ATOM 1669 C CA . LYS A 1 204 ? -22.266 -30.042 -12.666 1.00 70.12 204 LYS A CA 1
ATOM 1670 C C . LYS A 1 204 ? -23.250 -31.133 -13.089 1.00 70.12 204 LYS A C 1
ATOM 1672 O O . LYS A 1 204 ? -24.133 -31.462 -12.309 1.00 70.12 204 LYS A O 1
ATOM 1677 N N . GLY A 1 205 ? -23.055 -31.726 -14.269 1.00 62.62 205 GLY A N 1
ATOM 1678 C CA . GLY A 1 205 ? -23.858 -32.862 -14.723 1.00 62.62 205 GLY A CA 1
ATOM 1679 C C . GLY A 1 205 ? -23.716 -34.097 -13.830 1.00 62.62 205 GLY A C 1
ATOM 1680 O O . GLY A 1 205 ? -24.674 -34.839 -13.677 1.00 62.62 205 GLY A O 1
ATOM 1681 N N . THR A 1 206 ? -22.563 -34.305 -13.190 1.00 59.03 206 THR A N 1
ATOM 1682 C CA . THR A 1 206 ? -22.371 -35.406 -12.231 1.00 59.03 206 THR A CA 1
ATOM 1683 C C . THR A 1 206 ? -23.040 -35.142 -10.878 1.00 59.03 206 THR A C 1
ATOM 1685 O O . THR A 1 206 ? -23.446 -36.088 -10.213 1.00 59.03 206 THR A O 1
ATOM 1688 N N . ILE A 1 207 ? -23.158 -33.875 -10.467 1.00 58.19 207 ILE A N 1
ATOM 1689 C CA . ILE A 1 207 ? -23.758 -33.479 -9.181 1.00 58.19 207 ILE A CA 1
ATOM 1690 C C . ILE A 1 207 ? -25.294 -33.452 -9.255 1.00 58.19 207 ILE A C 1
ATOM 1692 O O . ILE A 1 207 ? -25.940 -33.714 -8.254 1.00 58.19 207 ILE A O 1
ATOM 1696 N N . GLU A 1 208 ? -25.891 -33.176 -10.420 1.00 55.59 208 GLU A N 1
ATOM 1697 C CA . GLU A 1 208 ? -27.357 -33.213 -10.609 1.00 55.59 208 GLU A CA 1
ATOM 1698 C C . GLU A 1 208 ? -27.928 -34.637 -10.787 1.00 55.59 208 GLU A C 1
ATOM 1700 O O . GLU A 1 208 ? -29.143 -34.813 -10.814 1.00 55.59 208 GLU A O 1
ATOM 1705 N N . VAL A 1 209 ? -27.066 -35.651 -10.922 1.00 53.69 209 VAL A N 1
ATOM 1706 C CA . VAL A 1 209 ? -27.445 -37.071 -11.084 1.00 53.69 209 VAL A CA 1
ATOM 1707 C C . VAL A 1 209 ? -27.318 -37.856 -9.760 1.00 53.69 209 VAL A C 1
ATOM 1709 O O . VAL A 1 209 ? -27.658 -39.037 -9.711 1.00 53.69 209 VAL A O 1
ATOM 1712 N N . GLN A 1 210 ? -26.868 -37.205 -8.681 1.00 41.91 210 GLN A N 1
ATOM 1713 C CA . GLN A 1 210 ? -26.871 -37.731 -7.307 1.00 41.91 210 GLN A CA 1
ATOM 1714 C C . GLN A 1 210 ? -27.970 -37.071 -6.477 1.00 41.91 210 GLN A C 1
ATOM 1716 O O . GLN A 1 210 ? -28.558 -37.792 -5.641 1.00 41.91 210 GLN A O 1
#

Sequence (210 aa):
YLLIPYINTVIRVISKKNYQKLLIIAIFFFYIWPTFYTSTTSNDAGYGIVNFVCLYLIGAYIRKFQTAKIAKWKSFCVYVVLSGITMVFSLYFENAWNYNSIFVLGGAVALFEFFTSLNIKYNPLINTLASFTFSVYLINVNGLFNKYLCQVIFHSNEYWQSPMIAFNGIIAMIGIYVIGICLEFLRSILLDKKIFKPLIKIVKGTIEVQ

Radius of gyration: 21.33 Å; chains: 1; bounding box: 50×54×48 Å

InterPro domains:
  IPR002656 Acyltransferase 3 domain [PF01757] (1-179)

Secondary structure (DSSP, 8-state):
-TTHHHHHHHHHH--HHHHHHHHHHHHIIIIIHHHH-SS-SSSSTT-SHHHHHHHHHHHHHHHHH--SPPPHHHHHHHHHHHHHHHHHHHTT-GGGGSTT-HHHHHHHHHHHHHHHH------HHHHHHHHHHHHHHHHHHSHHHHHIIIIIIS-TTTTTTSTTHHHHHHHHHHHHHHHHHHHHHHHIIIIIIIIIHHHHHHHHHHHTT-